Protein AF-0000000076750998 (afdb_homodimer)

Foldseek 3Di:
DAEEEALVLLCLVQPDPDHQPLSVVVCVVDDLVRYAYEPLSLVVLVVVLVPDPPPVVSVVSVVSSVVVCVSHVVRYDYQDDLLVVLLVVLQVVCVVVVRGDDSSLSSSQSSCVSVVHEYEDCPCVSSVSSVHHYDYSSPHDPPPVD/DAEEEALVLLCLVQPDPDHQPLSVVVVVVDDLVRYAYEPLSLVVLVVVLVPDPPPVVSVVSVVSSVVVCVSHVVRYDYQDDLLVVLLVVLQVVCVVVVRGDDSSLSSSQSSCVSVVHEYEDCPCVSSVSSVHHYDYSSPHDPVPVD

Secondary structure (DSSP, 8-state):
--EEEPHHHHHHHHT-SS--HHHHHHHHHS-GGGEEEEHHHHHHHHHHHHT---HHHHHHHHHHHHHHHHHTTT-EE-B-HHHHHHHHHHHHHHHHTT----HHHHHHHHHHHHHTPEEE-S-HHHHHTTT--EE-GGG---GGG-/--EEEPHHHHHHHHT-SS--HHHHHHHHHS-GGGEEEEHHHHHHHHHHHHT---HHHHHHHHHHHHHHHHHTTT-EE-B-HHHHHHHHHHHHHHHHTT----HHHHHHHHHHHHHTPEEE-S-HHHHHTTT--EE-GGG---GGG-

pLDDT: mean 94.89, std 7.64, range [39.47, 98.81]

Structure (mmCIF, N/CA/C/O backbone):
data_AF-0000000076750998-model_v1
#
loop_
_entity.id
_entity.type
_entity.pdbx_description
1 polymer 'Ribonuclease VapC'
#
loop_
_atom_site.group_PDB
_atom_site.id
_atom_site.type_symbol
_atom_site.label_atom_id
_atom_site.label_alt_id
_atom_site.label_comp_id
_atom_site.label_asym_id
_atom_site.label_entity_id
_atom_site.label_seq_id
_atom_site.pdbx_PDB_ins_code
_atom_site.Cartn_x
_atom_site.Cartn_y
_atom_site.Cartn_z
_atom_site.occupancy
_atom_site.B_iso_or_equiv
_atom_site.auth_seq_id
_atom_site.auth_comp_id
_atom_site.auth_asym_id
_atom_site.auth_atom_id
_atom_site.pdbx_PDB_model_num
ATOM 1 N N . MET A 1 1 ? -12.336 9.516 18.422 1 91.94 1 MET A N 1
ATOM 2 C CA . MET A 1 1 ? -12.148 9.672 16.984 1 91.94 1 MET A CA 1
ATOM 3 C C . MET A 1 1 ? -10.664 9.664 16.625 1 91.94 1 MET A C 1
ATOM 5 O O . MET A 1 1 ? -9.844 10.234 17.359 1 91.94 1 MET A O 1
ATOM 9 N N . ASN A 1 2 ? -10.242 8.844 15.641 1 98.19 2 ASN A N 1
ATOM 10 C CA . ASN A 1 2 ? -8.844 8.805 15.203 1 98.19 2 ASN A CA 1
ATOM 11 C C . ASN A 1 2 ? -8.656 9.562 13.891 1 98.19 2 ASN A C 1
ATOM 13 O O . ASN A 1 2 ? -9.586 9.68 13.094 1 98.19 2 ASN A O 1
ATOM 17 N N . TYR A 1 3 ? -7.426 10.125 13.766 1 98.69 3 TYR A N 1
ATOM 18 C CA . TYR A 1 3 ? -7.109 10.961 12.617 1 98.69 3 TYR A CA 1
ATOM 19 C C . TYR A 1 3 ? -5.859 10.453 11.898 1 98.69 3 TYR A C 1
ATOM 21 O O . TYR A 1 3 ? -4.875 10.086 12.547 1 98.69 3 TYR A O 1
ATOM 29 N N . LEU A 1 4 ? -5.965 10.383 10.609 1 98.81 4 LEU A N 1
ATOM 30 C CA . LEU A 1 4 ? -4.801 10.094 9.781 1 98.81 4 LEU A CA 1
ATOM 31 C C . LEU A 1 4 ? -4.273 11.367 9.125 1 98.81 4 LEU A C 1
ATOM 33 O O . LEU A 1 4 ? -4.984 12.016 8.352 1 98.81 4 LEU A O 1
ATOM 37 N N . LEU A 1 5 ? -3.041 11.695 9.477 1 98.38 5 LEU A N 1
ATOM 38 C CA . LEU A 1 5 ? -2.469 12.953 9.008 1 98.38 5 LEU A CA 1
ATOM 39 C C . LEU A 1 5 ? -1.868 12.789 7.617 1 98.38 5 LEU A C 1
ATOM 41 O O . LEU A 1 5 ? -1.025 11.914 7.398 1 98.38 5 LEU A O 1
ATOM 45 N N . ASP A 1 6 ? -2.273 13.609 6.715 1 97.31 6 ASP A N 1
ATOM 46 C CA . ASP A 1 6 ? -1.684 13.664 5.383 1 97.31 6 ASP A CA 1
ATOM 47 C C . ASP A 1 6 ? -0.311 14.328 5.414 1 97.31 6 ASP A C 1
ATOM 49 O O . ASP A 1 6 ? 0.078 14.914 6.43 1 97.31 6 ASP A O 1
ATOM 53 N N . THR A 1 7 ? 0.368 14.227 4.316 1 95.12 7 THR A N 1
ATOM 54 C CA . THR A 1 7 ? 1.744 14.703 4.238 1 95.12 7 THR A CA 1
ATOM 55 C C . THR A 1 7 ? 1.807 16.203 4.473 1 95.12 7 THR A C 1
ATOM 57 O O . THR A 1 7 ? 2.674 16.688 5.203 1 95.12 7 THR A O 1
ATOM 60 N N . ASN A 1 8 ? 0.883 16.922 3.912 1 94.38 8 ASN A N 1
ATOM 61 C CA . ASN A 1 8 ? 0.907 18.359 4.078 1 94.38 8 ASN A CA 1
ATOM 62 C C . ASN A 1 8 ? 0.687 18.766 5.535 1 94.38 8 ASN A C 1
ATOM 64 O O . ASN A 1 8 ? 1.268 19.75 6.012 1 94.38 8 ASN A O 1
ATOM 68 N N . VAL A 1 9 ? -0.079 18.031 6.246 1 97.12 9 VAL A N 1
ATOM 69 C CA . VAL A 1 9 ? -0.351 18.344 7.645 1 97.12 9 VAL A CA 1
ATOM 70 C C . VAL A 1 9 ? 0.877 18.031 8.492 1 97.12 9 VAL A C 1
ATOM 72 O O . VAL A 1 9 ? 1.274 18.828 9.344 1 97.12 9 VAL A O 1
ATOM 75 N N . ILE A 1 10 ? 1.466 16.891 8.258 1 95.62 10 ILE A N 1
ATOM 76 C CA . ILE A 1 10 ? 2.666 16.5 8.992 1 95.62 10 ILE A CA 1
ATOM 77 C C . ILE A 1 10 ? 3.768 17.531 8.758 1 95.62 10 ILE A C 1
ATOM 79 O O . ILE A 1 10 ? 4.449 17.953 9.695 1 95.62 10 ILE A O 1
ATOM 83 N N . ALA A 1 11 ? 3.928 17.938 7.539 1 92.5 11 ALA A N 1
ATOM 84 C CA . ALA A 1 11 ? 4.926 18.953 7.211 1 92.5 11 ALA A CA 1
ATOM 85 C C . ALA A 1 11 ? 4.637 20.25 7.938 1 92.5 11 ALA A C 1
ATOM 87 O O . ALA A 1 11 ? 5.551 20.891 8.461 1 92.5 11 ALA A O 1
ATOM 88 N N . GLU A 1 12 ? 3.402 20.594 7.949 1 94 12 GLU A N 1
ATOM 89 C CA . GLU A 1 12 ? 2.982 21.812 8.625 1 94 12 GLU A CA 1
ATOM 90 C C . GLU A 1 12 ? 3.346 21.781 10.102 1 94 12 GLU A C 1
ATOM 92 O O . GLU A 1 12 ? 3.803 22.797 10.656 1 94 12 GLU A O 1
ATOM 97 N N . LEU A 1 13 ? 3.242 20.641 10.719 1 93.44 13 LEU A N 1
ATOM 98 C CA . LEU A 1 13 ? 3.369 20.531 12.164 1 93.44 13 LEU A CA 1
ATOM 99 C C . LEU A 1 13 ? 4.82 20.297 12.562 1 93.44 13 LEU A C 1
ATOM 101 O O . LEU A 1 13 ? 5.184 20.469 13.727 1 93.44 13 LEU A O 1
ATOM 105 N N . THR A 1 14 ? 5.711 19.922 11.594 1 88.69 14 THR A N 1
ATOM 106 C CA . THR A 1 14 ? 7.023 19.438 12.023 1 88.69 14 THR A CA 1
ATOM 107 C C . THR A 1 14 ? 8.133 20.266 11.375 1 88.69 14 THR A C 1
ATOM 109 O O . THR A 1 14 ? 9.172 20.516 11.992 1 88.69 14 THR A O 1
ATOM 112 N N . THR A 1 15 ? 7.93 20.672 10.117 1 85.38 15 THR A N 1
ATOM 113 C CA . THR A 1 15 ? 9.086 21.219 9.406 1 85.38 15 THR A CA 1
ATOM 114 C C . THR A 1 15 ? 8.82 22.656 8.969 1 85.38 15 THR A C 1
ATOM 116 O O . THR A 1 15 ? 9.758 23.391 8.641 1 85.38 15 THR A O 1
ATOM 119 N N . ARG A 1 16 ? 7.668 22.984 9 1 88.75 16 ARG A N 1
ATOM 120 C CA . ARG A 1 16 ? 7.371 24.359 8.586 1 88.75 16 ARG A CA 1
ATOM 121 C C . ARG A 1 16 ? 7.832 25.359 9.648 1 88.75 16 ARG A C 1
ATOM 123 O O . ARG A 1 16 ? 7.434 25.266 10.812 1 88.75 16 ARG A O 1
ATOM 130 N N . PRO A 1 17 ? 8.656 26.312 9.172 1 88.56 17 PRO A N 1
ATOM 131 C CA . PRO A 1 17 ? 9.141 27.281 10.148 1 88.56 17 PRO A CA 1
ATOM 132 C C . PRO A 1 17 ? 8.016 28.125 10.75 1 88.56 17 PRO A C 1
ATOM 134 O O . PRO A 1 17 ? 8.055 28.453 11.938 1 88.56 17 PRO A O 1
ATOM 137 N N . ARG A 1 18 ? 7.098 28.562 9.984 1 94.69 18 ARG A N 1
ATOM 138 C CA . ARG A 1 18 ? 5.93 29.328 10.43 1 94.69 18 ARG A CA 1
ATOM 139 C C . ARG A 1 18 ? 4.637 28.594 10.094 1 94.69 18 ARG A C 1
ATOM 141 O O . ARG A 1 18 ? 3.98 28.906 9.102 1 94.69 18 ARG A O 1
ATOM 148 N N . PRO A 1 19 ? 4.277 27.688 10.961 1 95.88 19 PRO A N 1
ATOM 149 C CA . PRO A 1 19 ? 3.084 26.891 10.672 1 95.88 19 PRO A CA 1
ATOM 150 C C . PRO A 1 19 ? 1.794 27.688 10.781 1 95.88 19 PRO A C 1
ATOM 152 O O . PRO A 1 19 ? 1.761 28.719 11.461 1 95.88 19 PRO A O 1
ATOM 155 N N . SER A 1 20 ? 0.81 27.266 10.039 1 96.88 20 SER A N 1
ATOM 156 C CA . SER A 1 20 ? -0.515 27.859 10.148 1 96.88 20 SER A CA 1
ATOM 157 C C . SER A 1 20 ? -1.036 27.797 11.578 1 96.88 20 SER A C 1
ATOM 159 O O . SER A 1 20 ? -1.109 26.719 12.164 1 96.88 20 SER A O 1
ATOM 161 N N . PRO A 1 21 ? -1.434 28.922 12.078 1 96.81 21 PRO A N 1
ATOM 162 C CA . PRO A 1 21 ? -1.979 28.906 13.438 1 96.81 21 PRO A CA 1
ATOM 163 C C . PRO A 1 21 ? -3.207 28.016 13.578 1 96.81 21 PRO A C 1
ATOM 165 O O . PRO A 1 21 ? -3.391 27.359 14.609 1 96.81 21 PRO A O 1
ATOM 168 N N . ALA A 1 22 ? -3.98 27.969 12.539 1 97.62 22 ALA A N 1
ATOM 169 C CA . ALA A 1 22 ? -5.176 27.141 12.555 1 97.62 22 ALA A CA 1
ATOM 170 C C . ALA A 1 22 ? -4.805 25.656 12.672 1 97.62 22 ALA A C 1
ATOM 172 O O . ALA A 1 22 ? -5.41 24.922 13.453 1 97.62 22 ALA A O 1
ATOM 173 N N . VAL A 1 23 ? -3.84 25.266 11.906 1 98 23 VAL A N 1
ATOM 174 C CA . VAL A 1 23 ? -3.416 23.859 11.93 1 98 23 VAL A CA 1
ATOM 175 C C . VAL A 1 23 ? -2.846 23.516 13.297 1 98 23 VAL A C 1
ATOM 177 O O . VAL A 1 23 ? -3.152 22.453 13.859 1 98 23 VAL A O 1
ATOM 180 N N . VAL A 1 24 ? -2.041 24.406 13.844 1 96.88 24 VAL A N 1
ATOM 181 C CA . VAL A 1 24 ? -1.438 24.188 15.156 1 96.88 24 VAL A CA 1
ATOM 182 C C . VAL A 1 24 ? -2.531 24.125 16.219 1 96.88 24 VAL A C 1
ATOM 184 O O . VAL A 1 24 ? -2.514 23.234 17.078 1 96.88 24 VAL A O 1
ATOM 187 N N . ALA A 1 25 ? -3.453 25.031 16.156 1 97.19 25 ALA A N 1
ATOM 188 C CA . ALA A 1 25 ? -4.551 25.047 17.125 1 97.19 25 ALA A CA 1
ATOM 189 C C . ALA A 1 25 ? -5.383 23.781 17.047 1 97.19 25 ALA A C 1
ATOM 191 O O . ALA A 1 25 ? -5.762 23.219 18.078 1 97.19 25 ALA A O 1
ATOM 192 N N . TRP A 1 26 ? -5.668 23.328 15.859 1 97.56 26 TRP A N 1
ATOM 193 C CA . TRP A 1 26 ? -6.41 22.078 15.68 1 97.56 26 TRP A CA 1
ATOM 194 C C . TRP A 1 26 ? -5.664 20.906 16.312 1 97.56 26 TRP A C 1
ATOM 196 O O . TRP A 1 26 ? -6.242 20.141 17.078 1 97.56 26 TRP A O 1
ATOM 206 N N . ALA A 1 27 ? -4.402 20.812 15.992 1 96.88 27 ALA A N 1
ATOM 207 C CA . ALA A 1 27 ? -3.602 19.703 16.484 1 96.88 27 ALA A CA 1
ATOM 208 C C . ALA A 1 27 ? -3.578 19.688 18.016 1 96.88 27 ALA A C 1
ATOM 210 O O . ALA A 1 27 ? -3.58 18.609 18.641 1 96.88 27 ALA A O 1
ATOM 211 N N . ARG A 1 28 ? -3.559 20.828 18.594 1 95.19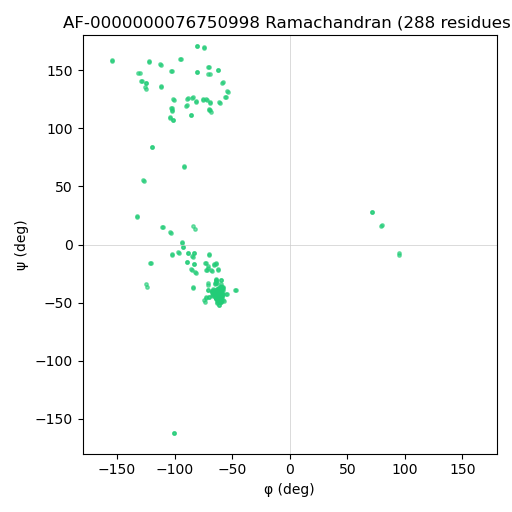 28 ARG A N 1
ATOM 212 C CA . ARG A 1 28 ? -3.533 20.938 20.047 1 95.19 28 ARG A CA 1
ATOM 213 C C . ARG A 1 28 ? -4.883 20.562 20.656 1 95.19 28 ARG A C 1
ATOM 215 O O . ARG A 1 28 ? -4.969 20.234 21.844 1 95.19 28 ARG A O 1
ATOM 222 N N . SER A 1 29 ? -5.902 20.641 19.859 1 95.75 29 SER A N 1
ATOM 223 C CA . SER A 1 29 ? -7.25 20.375 20.344 1 95.75 29 SER A CA 1
ATOM 224 C C . SER A 1 29 ? -7.566 18.875 20.328 1 95.75 29 SER A C 1
ATOM 226 O O . SER A 1 29 ? -8.586 18.453 20.875 1 95.75 29 SER A O 1
ATOM 228 N N . VAL A 1 30 ? -6.73 18.078 19.703 1 96.31 30 VAL A N 1
ATOM 229 C CA . VAL A 1 30 ? -6.934 16.641 19.578 1 96.31 30 VAL A CA 1
ATOM 230 C C . VAL A 1 30 ? -5.887 15.891 20.406 1 96.31 30 VAL A C 1
ATOM 232 O O . VAL A 1 30 ? -4.719 16.281 20.453 1 96.31 30 VAL A O 1
ATOM 235 N N . PRO A 1 31 ? -6.301 14.859 21.172 1 96.81 31 PRO A N 1
ATOM 236 C CA . PRO A 1 31 ? -5.301 14.086 21.906 1 96.81 31 PRO A CA 1
ATOM 237 C C . PRO A 1 31 ? -4.234 13.477 20.984 1 96.81 31 PRO A C 1
ATOM 239 O O . PRO A 1 31 ? -4.562 12.922 19.938 1 96.81 31 PRO A O 1
ATOM 242 N N . ALA A 1 32 ? -3.014 13.5 21.406 1 94.81 32 ALA A N 1
ATOM 243 C CA . ALA A 1 32 ? -1.88 13.023 20.625 1 94.81 32 ALA A CA 1
ATOM 244 C C . ALA A 1 32 ? -2.055 11.555 20.234 1 94.81 32 ALA A C 1
ATOM 246 O O . ALA A 1 32 ? -1.764 11.164 19.109 1 94.81 32 ALA A O 1
ATOM 247 N N . PRO A 1 33 ? -2.605 10.719 21.094 1 96.81 33 PRO A N 1
ATOM 248 C CA . PRO A 1 33 ? -2.742 9.305 20.75 1 96.81 33 PRO A CA 1
ATOM 249 C C . PRO A 1 33 ? -3.777 9.047 19.656 1 96.81 33 PRO A C 1
ATOM 251 O O . PRO A 1 33 ? -3.865 7.938 19.125 1 96.81 33 PRO A O 1
ATOM 254 N N . SER A 1 34 ? -4.504 10.094 19.312 1 98.06 34 SER A N 1
ATOM 255 C CA . SER A 1 34 ? -5.523 9.953 18.281 1 98.06 34 SER A CA 1
ATOM 256 C C . SER A 1 34 ? -4.969 10.312 16.906 1 98.06 34 SER A C 1
ATOM 258 O O . SER A 1 34 ? -5.672 10.195 15.898 1 98.06 34 SER A O 1
ATOM 260 N N . LEU A 1 35 ? -3.754 10.703 16.859 1 98.19 35 LEU A N 1
ATOM 261 C CA . LEU A 1 35 ? -3.127 11.125 15.617 1 98.19 35 LEU A CA 1
ATOM 262 C C . LEU A 1 35 ? -2.252 10.016 15.039 1 98.19 35 LEU A C 1
ATOM 264 O O . LEU A 1 35 ? -1.334 9.531 15.711 1 98.19 35 LEU A O 1
ATOM 268 N N . TYR A 1 36 ? -2.516 9.648 13.82 1 98.62 36 TYR A N 1
ATOM 269 C CA . TYR A 1 36 ? -1.793 8.57 13.148 1 98.62 36 TYR A CA 1
ATOM 270 C C . TYR A 1 36 ? -1.145 9.07 11.859 1 98.62 36 TYR A C 1
ATOM 272 O O . TYR A 1 36 ? -1.554 10.102 11.312 1 98.62 36 TYR A O 1
ATOM 280 N N . VAL A 1 37 ? -0.145 8.359 11.461 1 98.38 37 VAL A N 1
ATOM 281 C CA . VAL A 1 37 ? 0.534 8.617 10.203 1 98.38 37 VAL A CA 1
ATOM 282 C C . VAL A 1 37 ? 0.618 7.324 9.383 1 98.38 37 VAL A C 1
ATOM 284 O O . VAL A 1 37 ? 0.833 6.246 9.938 1 98.38 37 VAL A O 1
ATOM 287 N N . SER A 1 38 ? 0.421 7.477 8.102 1 98.69 38 SER A N 1
ATOM 288 C CA . SER A 1 38 ? 0.524 6.316 7.219 1 98.69 38 SER A CA 1
ATOM 289 C C . SER A 1 38 ? 1.979 5.996 6.895 1 98.69 38 SER A C 1
ATOM 291 O O . SER A 1 38 ? 2.803 6.902 6.742 1 98.69 38 SER A O 1
ATOM 293 N N . VAL A 1 39 ? 2.303 4.734 6.691 1 98.38 39 VAL A N 1
ATOM 294 C CA . VAL A 1 39 ? 3.623 4.352 6.203 1 98.38 39 VAL A CA 1
ATOM 295 C C . VAL A 1 39 ? 3.883 5 4.848 1 98.38 39 VAL A C 1
ATOM 297 O O . VAL A 1 39 ? 5.031 5.297 4.504 1 98.38 39 VAL A O 1
ATOM 300 N N . VAL A 1 40 ? 2.865 5.223 4.086 1 98.44 40 VAL A N 1
ATOM 301 C CA . VAL A 1 40 ? 2.988 5.867 2.783 1 98.44 40 VAL A CA 1
ATOM 302 C C . VAL A 1 40 ? 3.426 7.316 2.963 1 98.44 40 VAL A C 1
ATOM 304 O O . VAL A 1 40 ? 4.301 7.805 2.24 1 98.44 40 VAL A O 1
ATOM 307 N N . THR A 1 41 ? 2.82 7.992 3.955 1 97.62 41 THR A N 1
ATOM 308 C CA . THR A 1 41 ? 3.195 9.367 4.277 1 97.62 41 THR A CA 1
ATOM 309 C C . THR A 1 41 ? 4.668 9.445 4.668 1 97.62 41 THR A C 1
ATOM 311 O O . THR A 1 41 ? 5.398 10.305 4.176 1 97.62 41 THR A O 1
ATOM 314 N N . LEU A 1 42 ? 5.098 8.523 5.473 1 97.25 42 LEU A N 1
ATOM 315 C CA . LEU A 1 42 ? 6.496 8.516 5.898 1 97.25 42 LEU A CA 1
ATOM 316 C C . LEU A 1 42 ? 7.422 8.297 4.707 1 97.25 42 LEU A C 1
ATOM 318 O O . LEU A 1 42 ? 8.461 8.953 4.594 1 97.25 42 LEU A O 1
ATOM 322 N N . ALA A 1 43 ? 7.043 7.406 3.848 1 97.5 43 ALA A N 1
ATOM 323 C CA . ALA A 1 43 ? 7.848 7.117 2.664 1 97.5 43 ALA A CA 1
ATOM 324 C C . ALA A 1 43 ? 7.938 8.336 1.751 1 97.5 43 ALA A C 1
ATOM 326 O O . ALA A 1 43 ? 8.984 8.602 1.163 1 97.5 43 ALA A O 1
ATOM 327 N N . GLU A 1 44 ? 6.844 9.031 1.622 1 96.5 44 GLU A N 1
ATOM 328 C CA . GLU A 1 44 ? 6.836 10.25 0.82 1 96.5 44 GLU A CA 1
ATOM 329 C C . GLU A 1 44 ? 7.805 11.289 1.384 1 96.5 44 GLU A C 1
ATOM 331 O O . GLU A 1 44 ? 8.555 11.922 0.635 1 96.5 44 GLU A O 1
ATOM 336 N N . ILE A 1 45 ? 7.75 11.461 2.648 1 95.81 45 ILE A N 1
ATOM 337 C CA . ILE A 1 45 ? 8.633 12.414 3.314 1 95.81 45 ILE A CA 1
ATOM 338 C C . ILE A 1 45 ? 10.086 11.992 3.115 1 95.81 45 ILE A C 1
ATOM 340 O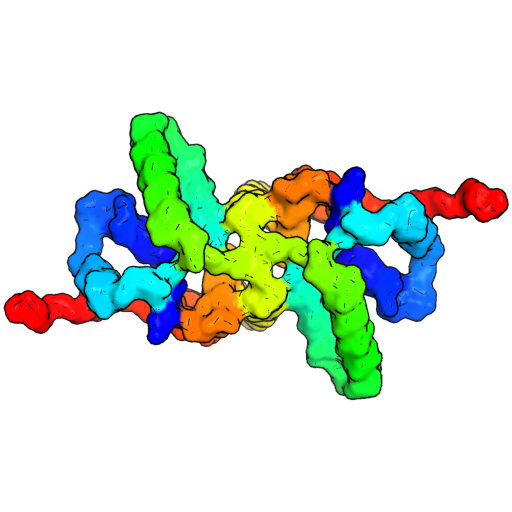 O . ILE A 1 45 ? 10.938 12.82 2.768 1 95.81 45 ILE A O 1
ATOM 344 N N . GLU A 1 46 ? 10.336 10.742 3.283 1 96.62 46 GLU A N 1
ATOM 345 C CA . GLU A 1 46 ? 11.695 10.234 3.137 1 96.62 46 GLU A CA 1
ATOM 346 C C . GLU A 1 46 ? 12.219 10.461 1.723 1 96.62 46 GLU A C 1
ATOM 348 O O . GLU A 1 46 ? 13.352 10.914 1.543 1 96.62 46 GLU A O 1
ATOM 353 N N . LEU A 1 47 ? 11.461 10.234 0.773 1 95.31 47 LEU A N 1
ATOM 354 C CA . LEU A 1 47 ? 11.867 10.445 -0.613 1 95.31 47 LEU A CA 1
ATOM 355 C C . LEU A 1 47 ? 12.07 11.93 -0.9 1 95.31 47 LEU A C 1
ATOM 357 O O . LEU A 1 47 ? 12.969 12.297 -1.66 1 95.31 47 LEU A O 1
ATOM 361 N N . GLY A 1 48 ? 11.188 12.734 -0.357 1 94.38 48 GLY A N 1
ATOM 362 C CA . GLY A 1 48 ? 11.359 14.172 -0.5 1 94.38 48 GLY A CA 1
ATOM 363 C C . GLY A 1 48 ? 12.664 14.68 0.085 1 94.38 48 GLY A C 1
ATOM 364 O O . GLY A 1 48 ? 13.312 15.547 -0.499 1 94.38 48 GLY A O 1
ATOM 365 N N . ILE A 1 49 ? 13.008 14.117 1.202 1 94.94 49 ILE A N 1
ATOM 366 C CA . ILE A 1 49 ? 14.242 14.5 1.877 1 94.94 49 ILE A CA 1
ATOM 367 C C . ILE A 1 49 ? 15.445 14.078 1.036 1 94.94 49 ILE A C 1
ATOM 369 O O . ILE A 1 49 ? 16.406 14.844 0.881 1 94.94 49 ILE A O 1
ATOM 373 N N . ALA A 1 50 ? 15.359 12.883 0.462 1 94.19 50 ALA A N 1
ATOM 374 C CA . ALA A 1 50 ? 16.453 12.352 -0.352 1 94.19 50 ALA A CA 1
ATOM 375 C C . ALA A 1 50 ? 16.703 13.227 -1.576 1 94.19 50 ALA A C 1
ATOM 377 O O . ALA A 1 50 ? 17.812 13.258 -2.113 1 94.19 50 ALA A O 1
ATOM 378 N N . ALA A 1 51 ? 15.742 13.984 -1.961 1 94.06 51 ALA A N 1
ATOM 379 C CA . ALA A 1 51 ? 15.828 14.797 -3.172 1 94.06 51 ALA A CA 1
ATOM 380 C C . ALA A 1 51 ? 16.438 16.156 -2.871 1 94.06 51 ALA A C 1
ATOM 382 O O . ALA A 1 51 ? 16.734 16.922 -3.789 1 94.06 51 ALA A O 1
ATOM 383 N N . VAL A 1 52 ? 16.656 16.469 -1.576 1 94.19 52 VAL A N 1
ATOM 384 C CA . VAL A 1 52 ? 17.219 17.75 -1.177 1 94.19 52 VAL A CA 1
ATOM 385 C C . VAL A 1 52 ? 18.719 17.781 -1.459 1 94.19 52 VAL A C 1
ATOM 387 O O . VAL A 1 52 ? 19.469 16.922 -0.963 1 94.19 52 VAL A O 1
ATOM 390 N N . LEU A 1 53 ? 19.172 18.734 -2.197 1 94.94 53 LEU A N 1
ATOM 391 C CA . LEU A 1 53 ? 20.562 18.797 -2.66 1 94.94 53 LEU A CA 1
ATOM 392 C C . LEU A 1 53 ? 21.453 19.422 -1.593 1 94.94 53 LEU A C 1
ATOM 394 O O . LEU A 1 53 ? 22.609 18.984 -1.425 1 94.94 53 LEU A O 1
ATOM 398 N N . ASP A 1 54 ? 20.875 20.422 -0.898 1 96.25 54 ASP A N 1
ATOM 399 C CA . ASP A 1 54 ? 21.625 21.031 0.185 1 96.25 54 ASP A CA 1
ATOM 400 C C . ASP A 1 54 ? 21.812 20.078 1.354 1 96.25 54 ASP A C 1
ATOM 402 O O . ASP A 1 54 ? 20.844 19.75 2.053 1 96.25 54 ASP A O 1
ATOM 406 N N . LEU A 1 55 ? 23.031 19.734 1.561 1 94.94 55 LEU A N 1
ATOM 407 C CA . LEU A 1 55 ? 23.328 18.672 2.518 1 94.94 55 LEU A CA 1
ATOM 408 C C . LEU A 1 55 ? 22.969 19.109 3.936 1 94.94 55 LEU A C 1
ATOM 410 O O . LEU A 1 55 ? 22.547 18.281 4.75 1 94.94 55 LEU A O 1
ATOM 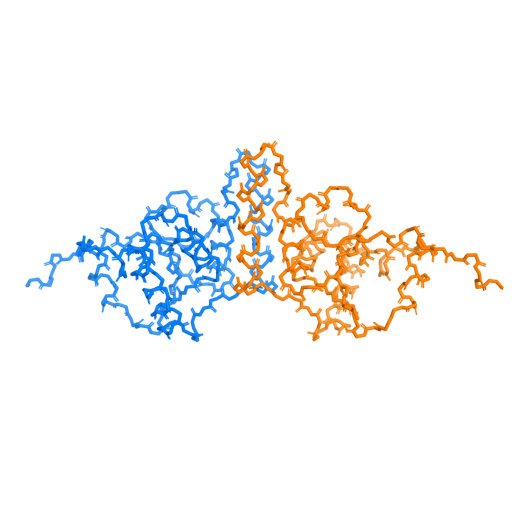414 N N . ASP A 1 56 ? 23.219 20.359 4.246 1 94.81 56 ASP A N 1
ATOM 415 C CA . ASP A 1 56 ? 22.875 20.859 5.57 1 94.81 56 ASP A CA 1
ATOM 416 C C . ASP A 1 56 ? 21.359 20.828 5.789 1 94.81 56 ASP A C 1
ATOM 418 O O . ASP A 1 56 ? 20.891 20.406 6.84 1 94.81 56 ASP A O 1
ATOM 422 N N . ARG A 1 57 ? 20.688 21.281 4.836 1 93.94 57 ARG A N 1
ATOM 423 C CA . ARG A 1 57 ? 19.234 21.266 4.906 1 93.94 57 ARG A CA 1
ATOM 424 C C . ARG A 1 57 ? 18.703 19.828 4.957 1 93.94 57 ARG A C 1
ATOM 426 O O . ARG A 1 57 ? 17.781 19.531 5.719 1 93.94 57 ARG A O 1
ATOM 433 N N . ARG A 1 58 ? 19.25 18.953 4.199 1 95.62 58 ARG A N 1
A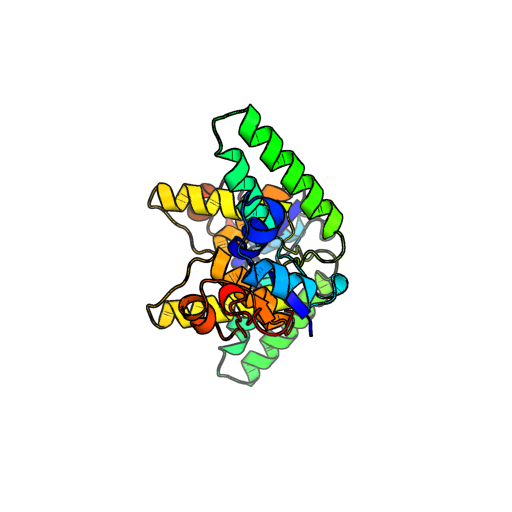TOM 434 C CA . ARG A 1 58 ? 18.844 17.562 4.18 1 95.62 58 ARG A CA 1
ATOM 435 C C . ARG A 1 58 ? 19 16.922 5.555 1 95.62 58 ARG A C 1
ATOM 437 O O . ARG A 1 58 ? 18.141 16.172 6.008 1 95.62 58 ARG A O 1
ATOM 444 N N . ALA A 1 59 ? 20.078 17.25 6.148 1 95.5 59 ALA A N 1
ATOM 445 C CA . ALA A 1 59 ? 20.344 16.688 7.469 1 95.5 59 ALA A CA 1
ATOM 446 C C . ALA A 1 59 ? 19.281 17.125 8.477 1 95.5 59 ALA A C 1
ATOM 448 O O . ALA A 1 59 ? 18.891 16.344 9.344 1 95.5 59 ALA A O 1
ATOM 449 N N . ILE A 1 60 ? 18.906 18.312 8.352 1 92.75 60 ILE A N 1
ATOM 450 C CA . ILE A 1 60 ? 17.875 18.828 9.242 1 92.75 60 ILE A CA 1
ATOM 451 C C . ILE A 1 60 ? 16.562 18.062 9.031 1 92.75 60 ILE A C 1
ATOM 453 O O . ILE A 1 60 ? 15.922 17.656 10 1 92.75 60 ILE A O 1
ATOM 457 N N . PHE A 1 61 ? 16.25 17.828 7.812 1 94.25 61 PHE A N 1
ATOM 458 C CA . PHE A 1 61 ? 15 17.125 7.492 1 94.25 61 PHE A CA 1
ATOM 459 C C . PHE A 1 61 ? 15.094 15.664 7.895 1 94.25 61 PHE A C 1
ATOM 461 O O . PHE A 1 61 ? 14.102 15.07 8.32 1 94.25 61 PHE A O 1
ATOM 468 N N . GLU A 1 62 ? 16.234 15.086 7.777 1 96 62 GLU A N 1
ATOM 469 C CA . GLU A 1 62 ? 16.453 13.711 8.203 1 96 62 GLU A CA 1
ATOM 470 C C . GLU A 1 62 ? 16.234 13.555 9.703 1 96 62 GLU A C 1
ATOM 472 O O . GLU A 1 62 ? 15.641 12.578 10.156 1 96 62 GLU A O 1
ATOM 477 N N . ARG A 1 63 ? 16.688 14.523 10.406 1 95.12 63 ARG A N 1
ATOM 478 C CA . ARG A 1 63 ? 16.484 14.508 11.852 1 95.12 63 ARG A CA 1
ATOM 479 C C . ARG A 1 63 ? 15.016 14.672 12.195 1 95.12 63 ARG A C 1
ATOM 481 O O . ARG A 1 63 ? 14.508 14.023 13.117 1 95.12 63 ARG A O 1
ATOM 488 N N . ALA A 1 64 ? 14.391 15.531 11.469 1 93.62 64 ALA A N 1
ATOM 489 C CA . ALA A 1 64 ? 12.953 15.727 11.68 1 93.62 64 ALA A CA 1
ATOM 490 C C . ALA A 1 64 ? 12.188 14.43 11.422 1 93.62 64 ALA A C 1
ATOM 492 O O . ALA A 1 64 ? 11.266 14.094 12.164 1 93.62 64 ALA A O 1
ATOM 493 N N . LEU A 1 65 ? 12.578 13.711 10.422 1 96.31 65 LEU A N 1
ATOM 494 C CA . LEU A 1 65 ? 11.922 12.453 10.094 1 96.31 65 LEU A CA 1
ATOM 495 C C . LEU A 1 65 ? 12.133 11.414 11.195 1 96.31 65 LEU A C 1
ATOM 497 O O . LEU A 1 65 ? 11.219 10.664 11.531 1 96.31 65 LEU A O 1
ATOM 501 N N . VAL A 1 66 ? 13.328 11.391 11.719 1 96.44 66 VAL A N 1
ATOM 502 C CA . VAL A 1 66 ? 13.609 10.508 12.852 1 96.44 66 VAL A CA 1
ATOM 503 C C . VAL A 1 66 ? 12.688 10.852 14.016 1 96.44 66 VAL A C 1
ATOM 505 O O . VAL A 1 66 ? 12.156 9.953 14.672 1 96.44 66 VAL A O 1
ATOM 508 N N . GLY A 1 67 ? 12.547 12.102 14.25 1 95.56 67 GLY A N 1
ATOM 509 C CA . GLY A 1 67 ? 11.641 12.555 15.297 1 95.56 67 GLY A CA 1
ATOM 510 C C . GLY A 1 67 ? 10.203 12.133 15.07 1 95.56 67 GLY A C 1
ATOM 511 O O . GLY A 1 67 ? 9.516 11.703 16 1 95.56 67 GLY A O 1
ATOM 512 N N . ILE A 1 68 ? 9.766 12.234 13.852 1 95.75 68 ILE A N 1
ATOM 513 C CA . ILE A 1 68 ? 8.406 11.828 13.492 1 95.75 68 ILE A CA 1
ATOM 514 C C . ILE A 1 68 ? 8.234 10.336 13.734 1 95.75 68 ILE A C 1
ATOM 516 O O . ILE A 1 68 ? 7.25 9.906 14.344 1 95.75 68 ILE A O 1
ATOM 520 N N . ARG A 1 69 ? 9.18 9.531 13.312 1 96.94 69 ARG A N 1
ATOM 521 C CA . ARG A 1 69 ? 9.125 8.086 13.508 1 96.94 69 ARG A CA 1
ATOM 522 C C . ARG A 1 69 ? 9.055 7.73 14.992 1 96.94 69 ARG A C 1
ATOM 524 O O . ARG A 1 69 ? 8.352 6.797 15.383 1 96.94 69 ARG A O 1
ATOM 531 N N . HIS A 1 70 ? 9.789 8.484 15.711 1 96.62 70 HIS A N 1
ATOM 532 C CA . HIS A 1 70 ? 9.805 8.242 17.141 1 96.62 70 HIS A CA 1
ATOM 533 C C . HIS A 1 70 ? 8.477 8.641 17.781 1 96.62 70 HIS A C 1
ATOM 535 O O . HIS A 1 70 ? 7.91 7.875 18.562 1 96.62 70 HIS A O 1
ATOM 541 N N . GLU A 1 71 ? 8 9.758 17.422 1 94.94 71 GLU A N 1
ATOM 542 C CA . GLU A 1 71 ? 6.77 10.289 18 1 94.94 71 GLU A CA 1
ATOM 543 C C . GLU A 1 71 ? 5.574 9.406 17.672 1 94.94 71 GLU A C 1
ATOM 545 O O . GLU A 1 71 ? 4.684 9.211 18.5 1 94.94 71 GLU A O 1
ATOM 550 N N . TYR A 1 72 ? 5.598 8.797 16.5 1 97 72 TYR A N 1
ATOM 551 C CA . TYR A 1 72 ? 4.434 8.055 16.031 1 97 72 TYR A CA 1
ATOM 552 C C . TYR A 1 72 ? 4.707 6.559 16.016 1 97 72 TYR A C 1
ATOM 554 O O . TYR A 1 72 ? 3.986 5.793 15.375 1 97 72 TYR A O 1
ATOM 562 N N . LYS A 1 73 ? 5.672 6.07 16.609 1 96 73 LYS A N 1
ATOM 563 C CA . LYS A 1 73 ? 6.195 4.711 16.547 1 96 73 LYS A CA 1
ATOM 564 C C . LYS A 1 73 ? 5.074 3.682 16.672 1 96 73 LYS A C 1
ATOM 566 O O . LYS A 1 73 ? 5.055 2.684 15.945 1 96 73 LYS A O 1
ATOM 571 N N . ASP A 1 74 ? 4.074 3.861 17.5 1 96.94 74 ASP A N 1
ATOM 572 C CA . ASP A 1 74 ? 2.996 2.898 17.688 1 96.94 74 ASP A CA 1
ATOM 573 C C . ASP A 1 74 ? 1.724 3.348 16.984 1 96.94 74 ASP A C 1
ATOM 575 O O . ASP A 1 74 ? 0.652 2.775 17.188 1 96.94 74 ASP A O 1
ATOM 579 N N . ARG A 1 75 ? 1.859 4.383 16.156 1 98.25 75 ARG A N 1
ATOM 580 C CA . ARG A 1 75 ? 0.704 4.977 15.484 1 98.25 75 ARG A CA 1
ATOM 581 C C . ARG A 1 75 ? 0.976 5.184 14 1 98.25 75 ARG A C 1
ATOM 583 O O . ARG A 1 75 ? 0.413 6.09 13.383 1 98.25 75 ARG A O 1
ATOM 590 N N . ILE A 1 76 ? 1.908 4.375 13.516 1 98.38 76 ILE A N 1
ATOM 591 C CA . ILE A 1 76 ? 2.127 4.305 12.078 1 98.38 76 ILE A CA 1
ATOM 592 C C . ILE A 1 76 ? 1.23 3.225 11.477 1 98.38 76 ILE A C 1
ATOM 594 O O . ILE A 1 76 ? 1.322 2.051 11.844 1 98.38 76 ILE A O 1
ATOM 598 N N . ALA A 1 77 ? 0.393 3.633 10.602 1 98.5 77 ALA A N 1
ATOM 599 C CA . ALA A 1 77 ? -0.544 2.705 9.977 1 98.5 77 ALA A CA 1
ATOM 600 C C . ALA A 1 77 ? 0.089 2.016 8.766 1 98.5 77 ALA A C 1
ATOM 602 O O . ALA A 1 77 ? 0.375 2.66 7.758 1 98.5 77 ALA A O 1
ATOM 603 N N . GLU A 1 78 ? 0.296 0.725 8.961 1 98.5 78 GLU A N 1
ATOM 604 C CA . GLU A 1 78 ? 0.723 -0.094 7.832 1 98.5 78 GLU A CA 1
ATOM 605 C C . GLU A 1 78 ? -0.462 -0.479 6.949 1 98.5 78 GLU A C 1
ATOM 607 O O . GLU A 1 78 ? -1.612 -0.186 7.285 1 98.5 78 GLU A O 1
ATOM 612 N N . ILE A 1 79 ? -0.132 -1.053 5.816 1 98.69 79 ILE A N 1
ATOM 613 C CA . ILE A 1 79 ? -1.188 -1.484 4.906 1 98.69 79 ILE A CA 1
ATOM 614 C C . ILE A 1 79 ? -1.395 -2.992 5.035 1 98.69 79 ILE A C 1
ATOM 616 O O . ILE A 1 79 ? -0.541 -3.779 4.621 1 98.69 79 ILE A O 1
ATOM 620 N N . GLY A 1 80 ? -2.449 -3.334 5.617 1 98.06 80 GLY A N 1
ATOM 621 C CA . GLY A 1 80 ? -2.873 -4.719 5.719 1 98.06 80 GLY A CA 1
ATOM 622 C C . GLY A 1 80 ? -3.947 -5.09 4.711 1 98.06 80 GLY A C 1
ATOM 623 O O . GLY A 1 80 ? -4.102 -4.422 3.688 1 98.06 80 GLY A O 1
ATOM 624 N N . GLU A 1 81 ? -4.594 -6.156 4.98 1 97.19 81 GLU A N 1
ATOM 625 C CA . GLU A 1 81 ? -5.559 -6.68 4.02 1 97.19 81 GLU A CA 1
ATOM 626 C C . GLU A 1 81 ? -6.734 -5.723 3.836 1 97.19 81 GLU A C 1
ATOM 628 O O . GLU A 1 81 ? -7.16 -5.465 2.709 1 97.19 81 GLU A O 1
ATOM 633 N N . ALA A 1 82 ? -7.223 -5.199 4.988 1 97.81 82 ALA A N 1
ATOM 634 C CA . ALA A 1 82 ? -8.367 -4.301 4.914 1 97.81 82 ALA A CA 1
ATOM 635 C C . ALA A 1 82 ? -8.031 -3.039 4.125 1 97.81 82 ALA A C 1
ATOM 637 O O . ALA A 1 82 ? -8.828 -2.57 3.314 1 97.81 82 ALA A O 1
ATOM 638 N N . GLU A 1 83 ? -6.891 -2.488 4.398 1 98.62 83 GLU A N 1
ATOM 639 C CA . GLU A 1 83 ? -6.453 -1.291 3.686 1 98.62 83 GLU A CA 1
ATOM 640 C C . GLU A 1 83 ? -6.234 -1.581 2.203 1 98.62 83 GLU A C 1
ATOM 642 O O . GLU A 1 83 ? -6.586 -0.767 1.348 1 98.62 83 GLU A O 1
ATOM 647 N N . ALA A 1 84 ? -5.633 -2.729 1.91 1 98.62 84 ALA A N 1
ATOM 648 C CA . ALA A 1 84 ? -5.391 -3.111 0.521 1 98.62 84 ALA A CA 1
ATOM 649 C C . ALA A 1 84 ? -6.707 -3.27 -0.238 1 98.62 84 ALA A C 1
ATOM 651 O O . ALA A 1 84 ? -6.82 -2.846 -1.391 1 98.62 84 ALA A O 1
ATOM 652 N N . LEU A 1 85 ? -7.633 -3.859 0.402 1 98.19 85 LEU A N 1
ATOM 653 C CA . LEU A 1 85 ? -8.938 -4.039 -0.225 1 98.19 85 LEU A CA 1
ATOM 654 C C . LEU A 1 85 ? -9.602 -2.693 -0.49 1 98.19 85 LEU A C 1
ATOM 656 O O . LEU A 1 85 ? -10.141 -2.465 -1.575 1 98.19 85 LEU A O 1
ATOM 660 N N . ALA A 1 86 ? -9.57 -1.844 0.49 1 98.5 86 ALA A N 1
ATOM 661 C CA . ALA A 1 86 ? -10.125 -0.503 0.311 1 98.5 86 ALA A CA 1
ATOM 662 C C . ALA A 1 86 ? -9.43 0.224 -0.84 1 98.5 86 ALA A C 1
ATOM 664 O O . ALA A 1 86 ? -10.094 0.867 -1.66 1 98.5 86 ALA A O 1
ATOM 665 N N . TYR A 1 87 ? -8.18 0.087 -0.885 1 98.75 87 TYR A N 1
ATOM 666 C CA . TYR A 1 87 ? -7.418 0.744 -1.94 1 98.75 87 TYR A CA 1
ATOM 667 C C . TYR A 1 87 ? -7.848 0.245 -3.314 1 98.75 87 TYR A C 1
ATOM 669 O O . TYR A 1 87 ? -8.125 1.043 -4.215 1 98.75 87 TYR A O 1
ATOM 677 N N . LEU A 1 88 ? -7.859 -1.005 -3.484 1 98.12 88 LEU A N 1
ATOM 678 C CA . LEU A 1 88 ? -8.18 -1.564 -4.793 1 98.12 88 LEU A CA 1
ATOM 679 C C . LEU A 1 88 ? -9.594 -1.182 -5.219 1 98.12 88 LEU A C 1
ATOM 681 O O . LEU A 1 88 ? -9.852 -0.951 -6.402 1 98.12 88 LEU A O 1
ATOM 685 N N . THR A 1 89 ? -10.469 -1.151 -4.266 1 97.75 89 THR A N 1
ATOM 686 C CA . THR A 1 89 ? -11.836 -0.725 -4.547 1 97.75 89 THR A CA 1
ATOM 687 C C . THR A 1 89 ? -11.859 0.72 -5.035 1 97.75 89 THR A C 1
ATOM 689 O O . THR A 1 89 ? -12.477 1.023 -6.055 1 97.75 89 THR A O 1
ATOM 692 N N . ILE A 1 90 ? -11.188 1.572 -4.336 1 97.81 90 ILE A N 1
ATOM 693 C CA . ILE A 1 90 ? -11.094 2.979 -4.711 1 97.81 90 ILE A CA 1
ATOM 694 C C . ILE A 1 90 ? -10.453 3.104 -6.094 1 97.81 90 ILE A C 1
ATOM 696 O O . ILE A 1 90 ? -10.969 3.803 -6.965 1 97.81 90 ILE A O 1
ATOM 700 N N . HIS A 1 91 ? -9.344 2.42 -6.27 1 96.81 91 HIS A N 1
ATOM 701 C CA . HIS A 1 91 ? -8.555 2.475 -7.496 1 96.81 91 HIS A CA 1
ATOM 702 C C . HIS A 1 91 ? -9.391 2.059 -8.703 1 96.81 91 HIS A C 1
ATOM 704 O O . HIS A 1 91 ? -9.438 2.773 -9.711 1 96.81 91 HIS A O 1
ATOM 710 N N . LYS A 1 92 ? -10.078 0.996 -8.586 1 95.5 92 LYS A N 1
ATOM 711 C CA . LYS A 1 92 ? -10.891 0.484 -9.688 1 95.5 92 LYS A CA 1
ATOM 712 C C . LYS A 1 92 ? -12.055 1.421 -9.992 1 95.5 92 LYS A C 1
ATOM 714 O O . LYS A 1 92 ? -12.328 1.717 -11.156 1 95.5 92 LYS A O 1
ATOM 719 N N . ARG A 1 93 ? -12.68 1.872 -8.992 1 96 93 ARG A N 1
ATOM 720 C CA . ARG A 1 93 ? -13.844 2.736 -9.156 1 96 93 ARG A CA 1
ATOM 721 C C . ARG A 1 93 ? -13.461 4.043 -9.844 1 96 93 ARG A C 1
ATOM 723 O O . ARG A 1 93 ? -14.086 4.441 -10.828 1 96 93 ARG A O 1
ATOM 730 N N . LEU A 1 94 ? -12.461 4.656 -9.336 1 96.31 94 LEU A N 1
ATOM 731 C CA . LEU A 1 94 ? -12.07 5.961 -9.859 1 96.31 94 LEU A CA 1
ATOM 732 C C . LEU A 1 94 ? -11.461 5.828 -11.25 1 96.31 94 LEU A C 1
ATOM 734 O O . LEU A 1 94 ? -11.68 6.688 -12.109 1 96.31 94 LEU A O 1
ATOM 738 N N . LYS A 1 95 ? -10.688 4.805 -11.445 1 93.75 95 LYS A N 1
ATOM 739 C CA . LYS A 1 95 ? -10.141 4.543 -12.773 1 93.75 95 LYS A CA 1
ATOM 740 C C . LYS A 1 95 ? -11.25 4.332 -13.797 1 93.75 95 LYS A C 1
ATOM 742 O O . LYS A 1 95 ? -11.219 4.91 -14.891 1 93.75 95 LYS A O 1
ATOM 747 N N . SER A 1 96 ? -12.219 3.561 -13.469 1 94.81 96 SER A N 1
ATOM 748 C CA . SER A 1 96 ? -13.336 3.275 -14.359 1 94.81 96 SER A CA 1
ATOM 749 C C . SER A 1 96 ? -14.148 4.531 -14.648 1 94.81 96 SER A C 1
ATOM 751 O O . SER A 1 96 ? -14.711 4.68 -15.734 1 94.81 96 SER A O 1
ATOM 753 N N . ALA A 1 97 ? -14.18 5.418 -13.734 1 95.25 97 ALA A N 1
ATOM 754 C CA . ALA A 1 97 ? -14.922 6.668 -13.867 1 95.25 97 ALA A CA 1
ATOM 755 C C . ALA A 1 97 ? -14.109 7.707 -14.633 1 95.25 97 ALA A C 1
ATOM 757 O O . ALA A 1 97 ? -14.602 8.805 -14.922 1 95.25 97 ALA A O 1
ATOM 758 N N . GLY A 1 98 ? -12.875 7.434 -14.93 1 94.75 98 GLY A N 1
ATOM 759 C CA . GLY A 1 98 ? -12.023 8.352 -15.672 1 94.75 98 GLY A CA 1
ATOM 760 C C . GLY A 1 98 ? -11.469 9.477 -14.812 1 94.75 98 GLY A C 1
ATOM 761 O O . GLY A 1 98 ? -11.047 10.508 -15.336 1 94.75 98 GLY A O 1
ATOM 762 N N . THR A 1 99 ? -11.539 9.312 -13.492 1 93.38 99 THR A N 1
ATOM 763 C CA . THR A 1 99 ? -11.055 10.344 -12.57 1 93.38 99 THR A CA 1
ATOM 764 C C . THR A 1 99 ? -10.055 9.75 -11.578 1 93.38 99 THR A C 1
ATOM 766 O O . THR A 1 99 ? -10.227 9.891 -10.367 1 93.38 99 THR A O 1
ATOM 769 N N . PRO A 1 100 ? -9.047 9.133 -12.094 1 92.06 100 PRO A N 1
ATOM 770 C CA . PRO A 1 100 ? -8.094 8.516 -11.172 1 92.06 100 PRO A CA 1
ATOM 771 C C . PRO A 1 100 ? -7.402 9.539 -10.266 1 92.06 100 PRO A C 1
ATOM 773 O O . PRO A 1 100 ? -7.277 10.711 -10.633 1 92.06 100 PRO A O 1
ATOM 776 N N . ILE A 1 101 ? -7.062 9.062 -9.102 1 93.06 101 ILE A N 1
ATOM 777 C CA . ILE A 1 101 ? -6.223 9.852 -8.211 1 93.06 101 ILE A CA 1
ATOM 778 C C . ILE A 1 101 ? -4.855 9.188 -8.062 1 93.06 101 ILE A C 1
ATOM 780 O O . ILE A 1 101 ? -4.707 7.992 -8.336 1 93.06 101 ILE A O 1
ATOM 784 N N . ASP A 1 102 ? -3.871 10 -7.73 1 94.25 102 ASP A N 1
ATOM 785 C CA . ASP A 1 102 ? -2.523 9.477 -7.555 1 94.25 102 ASP A CA 1
ATOM 786 C C . ASP A 1 102 ? -2.512 8.32 -6.551 1 94.25 102 ASP A C 1
ATOM 788 O O . ASP A 1 102 ? -3.109 8.422 -5.477 1 94.25 102 ASP A O 1
ATOM 792 N N . PRO A 1 103 ? -1.877 7.25 -6.902 1 95.5 103 PRO A N 1
ATOM 793 C CA . PRO A 1 103 ? -1.99 6.027 -6.105 1 95.5 103 PRO A CA 1
ATOM 794 C C . PRO A 1 103 ? -1.543 6.219 -4.66 1 95.5 103 PRO A C 1
ATOM 796 O O . PRO A 1 103 ? -2.188 5.711 -3.738 1 95.5 103 PRO A O 1
ATOM 799 N N . PRO A 1 104 ? -0.467 6.984 -4.363 1 96.25 104 PRO A N 1
ATOM 800 C CA . PRO A 1 104 ? -0.132 7.207 -2.955 1 96.25 104 PRO A CA 1
ATOM 801 C C . PRO A 1 104 ? -1.249 7.906 -2.186 1 96.25 104 PRO A C 1
ATOM 803 O O . PRO A 1 104 ? -1.546 7.535 -1.047 1 96.25 104 PRO A O 1
ATOM 806 N N . ASP A 1 105 ? -1.872 8.844 -2.836 1 96.62 105 ASP A N 1
ATOM 807 C CA . ASP A 1 105 ? -3.006 9.523 -2.211 1 96.62 105 ASP A CA 1
ATOM 808 C C . ASP A 1 105 ? -4.16 8.555 -1.976 1 96.62 105 ASP A C 1
ATOM 810 O O . ASP A 1 105 ? -4.797 8.586 -0.92 1 96.62 105 ASP A O 1
ATOM 814 N N . ALA A 1 106 ? -4.398 7.734 -2.969 1 97.38 106 ALA A N 1
ATOM 815 C CA . ALA A 1 106 ? -5.473 6.75 -2.846 1 97.38 106 ALA A CA 1
ATOM 816 C C . ALA A 1 106 ? -5.184 5.762 -1.72 1 97.38 106 ALA A C 1
ATOM 818 O O . ALA A 1 106 ? -6.094 5.344 -1.001 1 97.38 106 ALA A O 1
ATOM 819 N N . LEU A 1 107 ? -3.934 5.371 -1.552 1 98.38 107 LEU A N 1
ATOM 820 C CA . LEU A 1 107 ? -3.539 4.445 -0.495 1 98.38 107 LEU A CA 1
ATOM 821 C C . LEU A 1 107 ? -3.758 5.066 0.881 1 98.38 107 LEU A C 1
ATOM 823 O O . LEU A 1 107 ? -4.238 4.398 1.798 1 98.38 107 LEU A O 1
ATOM 827 N N . ILE A 1 108 ? -3.385 6.285 1.015 1 98.5 108 ILE A N 1
ATOM 828 C CA . ILE A 1 108 ? -3.561 6.98 2.285 1 98.5 108 ILE A CA 1
ATOM 829 C C . ILE A 1 108 ? -5.051 7.098 2.604 1 98.5 108 ILE A C 1
ATOM 831 O O . ILE A 1 108 ? -5.477 6.801 3.723 1 98.5 108 ILE A O 1
ATOM 835 N N . ALA A 1 109 ? -5.824 7.508 1.636 1 98.44 109 ALA A N 1
ATOM 836 C CA . ALA A 1 109 ? -7.27 7.617 1.827 1 98.44 109 ALA A CA 1
ATOM 837 C C . ALA A 1 109 ? -7.879 6.258 2.162 1 98.44 109 ALA A C 1
ATOM 839 O O . ALA A 1 109 ? -8.742 6.16 3.035 1 98.44 109 ALA A O 1
ATOM 840 N N . ALA A 1 110 ? -7.465 5.254 1.482 1 98.69 110 ALA A N 1
ATOM 841 C CA . ALA A 1 110 ? -7.945 3.895 1.725 1 98.69 110 ALA A CA 1
ATOM 842 C C . ALA A 1 110 ? -7.641 3.451 3.152 1 98.69 110 ALA A C 1
ATOM 844 O O . ALA A 1 110 ? -8.438 2.748 3.773 1 98.69 110 ALA A O 1
ATOM 845 N N . THR A 1 111 ? -6.453 3.795 3.664 1 98.75 111 THR A N 1
ATOM 846 C CA . THR A 1 111 ? -6.074 3.469 5.035 1 98.75 111 THR A CA 1
ATOM 847 C C . THR A 1 111 ? -7.043 4.102 6.027 1 98.75 111 THR A C 1
ATOM 849 O O . THR A 1 111 ? -7.539 3.43 6.934 1 98.75 111 THR A O 1
ATOM 852 N N . ALA A 1 112 ? -7.324 5.383 5.809 1 98.75 112 ALA A N 1
ATOM 853 C CA . ALA A 1 112 ? -8.281 6.059 6.68 1 98.75 112 ALA A CA 1
ATOM 854 C C . ALA A 1 112 ? -9.656 5.395 6.602 1 98.75 112 ALA A C 1
ATOM 856 O O . ALA A 1 112 ? -10.289 5.145 7.629 1 98.75 112 ALA A O 1
ATOM 857 N N . LEU A 1 113 ? -10.086 5.094 5.449 1 98.44 113 LEU A N 1
ATOM 858 C CA . LEU A 1 113 ? -11.398 4.504 5.215 1 98.44 113 LEU A CA 1
ATOM 859 C C . LEU A 1 113 ? -11.508 3.135 5.879 1 98.44 113 LEU A C 1
ATOM 861 O O . LEU A 1 113 ? -12.469 2.863 6.598 1 98.44 113 LEU A O 1
ATOM 865 N N . ALA A 1 114 ? -10.531 2.311 5.68 1 98.44 114 ALA A N 1
ATOM 866 C CA . ALA A 1 114 ? -10.547 0.947 6.203 1 98.44 114 ALA A CA 1
ATOM 867 C C . ALA A 1 114 ? -10.555 0.945 7.73 1 98.44 114 ALA A C 1
ATOM 869 O O . ALA A 1 114 ? -11.141 0.058 8.352 1 98.44 114 ALA A O 1
ATOM 870 N N . ARG A 1 115 ? -9.953 1.928 8.32 1 98.31 115 ARG A N 1
ATOM 871 C CA . ARG A 1 115 ? -9.805 1.97 9.766 1 98.31 115 ARG A CA 1
ATOM 872 C C . ARG A 1 115 ? -10.898 2.818 10.406 1 98.31 115 ARG A C 1
ATOM 874 O O . ARG A 1 115 ? -10.984 2.908 11.633 1 98.31 115 ARG A O 1
ATOM 881 N N . GLY A 1 116 ? -11.664 3.455 9.602 1 98.12 116 GLY A N 1
ATOM 882 C CA . GLY A 1 116 ? -12.695 4.34 10.109 1 98.12 116 GLY A CA 1
ATOM 883 C C . GLY A 1 116 ? -12.141 5.617 10.711 1 98.12 116 GLY A C 1
ATOM 884 O O . GLY A 1 116 ? -12.688 6.137 11.688 1 98.12 116 GLY A O 1
ATOM 885 N N . TRP A 1 117 ? -11.023 6.051 10.25 1 98.62 117 TRP A N 1
ATOM 886 C CA . TRP A 1 117 ? -10.383 7.273 10.734 1 98.62 117 TRP A CA 1
ATOM 887 C C . TRP A 1 117 ? -10.75 8.461 9.844 1 98.62 117 TRP A C 1
ATOM 889 O O . TRP A 1 117 ? -11.219 8.281 8.719 1 98.62 117 TRP A O 1
ATOM 899 N N . THR A 1 118 ? -10.602 9.641 10.359 1 98.62 118 THR A N 1
ATOM 900 C CA . THR A 1 118 ? -10.734 10.867 9.57 1 98.62 118 THR A CA 1
ATOM 901 C C . THR A 1 118 ? -9.391 11.266 8.961 1 98.62 118 THR A C 1
ATOM 903 O O . THR A 1 118 ? -8.391 11.367 9.672 1 98.62 118 THR A O 1
ATOM 906 N N . LEU A 1 119 ? -9.422 11.414 7.664 1 98.69 119 LEU A N 1
ATOM 907 C CA . LEU A 1 119 ? -8.234 11.883 6.969 1 98.69 119 LEU A CA 1
ATOM 908 C C . LEU A 1 119 ? -8.109 13.398 7.062 1 98.69 119 LEU A C 1
ATOM 910 O O . LEU A 1 119 ? -9.039 14.125 6.715 1 98.69 119 LEU A O 1
ATOM 914 N N . VAL A 1 120 ? -6.969 13.859 7.594 1 98.69 120 VAL A N 1
ATOM 915 C CA . VAL A 1 120 ? -6.738 15.289 7.758 1 98.69 120 VAL A CA 1
ATOM 916 C C . VAL A 1 120 ? -5.809 15.789 6.66 1 98.69 120 VAL A C 1
ATOM 918 O O . VAL A 1 120 ? -4.652 15.367 6.57 1 98.69 120 VAL A O 1
ATOM 921 N N . SER A 1 121 ? -6.355 16.625 5.859 1 98.38 121 SER A N 1
ATOM 922 C CA . SER A 1 121 ? -5.629 17.109 4.691 1 98.38 121 SER A CA 1
ATOM 923 C C . SER A 1 121 ? -6.129 18.469 4.254 1 98.38 121 SER A C 1
ATOM 925 O O . SER A 1 121 ? -7.266 18.844 4.547 1 98.38 121 SER A O 1
ATOM 927 N N . ARG A 1 122 ? -5.215 19.156 3.51 1 96.5 122 ARG A N 1
ATOM 928 C CA . ARG A 1 122 ? -5.637 20.406 2.871 1 96.5 122 ARG A CA 1
ATOM 929 C C . ARG A 1 122 ? -6.383 20.125 1.571 1 96.5 122 ARG A C 1
ATOM 931 O O . ARG A 1 122 ? -7.113 20.984 1.074 1 96.5 122 ARG A O 1
ATOM 938 N N . ASN A 1 123 ? -6.148 19 0.966 1 94.56 123 ASN A N 1
ATOM 939 C CA . ASN A 1 123 ? -6.723 18.625 -0.326 1 94.56 123 ASN A CA 1
ATOM 940 C C . ASN A 1 123 ? -8.031 17.859 -0.163 1 94.56 123 ASN A C 1
ATOM 942 O O . ASN A 1 123 ? -8.156 16.734 -0.641 1 94.56 123 ASN A O 1
ATOM 946 N N . VAL A 1 124 ? -9.047 18.5 0.326 1 95.19 124 VAL A N 1
ATOM 947 C CA . VAL A 1 124 ? -10.281 17.859 0.76 1 95.19 124 VAL A CA 1
ATOM 948 C C . VAL A 1 124 ? -11.078 17.406 -0.457 1 95.19 124 VAL A C 1
ATOM 950 O O . VAL A 1 124 ? -11.516 16.25 -0.529 1 95.19 124 VAL A O 1
ATOM 953 N N . LYS A 1 125 ? -11.273 18.266 -1.424 1 92.06 125 LYS A N 1
ATOM 954 C CA . LYS A 1 125 ? -12.117 17.969 -2.582 1 92.06 125 LYS A CA 1
ATOM 955 C C . LYS A 1 125 ? -11.578 16.766 -3.352 1 92.06 125 LYS A C 1
ATOM 957 O O . LYS A 1 125 ? -12.328 15.844 -3.691 1 92.06 125 LYS A O 1
ATOM 962 N N . HIS A 1 126 ? -10.328 16.781 -3.516 1 92 126 HIS A N 1
ATOM 963 C CA . HIS A 1 126 ? -9.641 15.742 -4.27 1 92 126 HIS A CA 1
ATOM 964 C C . HIS A 1 126 ? -9.734 14.398 -3.559 1 92 126 HIS A C 1
ATOM 966 O O . HIS A 1 126 ? -10.07 13.383 -4.18 1 92 126 HIS A O 1
ATOM 972 N N . LEU A 1 127 ? -9.594 14.367 -2.252 1 96.25 127 LEU A N 1
ATOM 973 C CA . LEU A 1 127 ? -9.531 13.141 -1.469 1 96.25 127 LEU A CA 1
ATOM 974 C C . LEU A 1 127 ? -10.93 12.641 -1.119 1 96.25 127 LEU A C 1
ATOM 976 O O . LEU A 1 127 ? -11.125 11.453 -0.879 1 96.25 127 LEU A O 1
ATOM 980 N N . ALA A 1 128 ? -11.852 13.531 -1.152 1 94.56 128 ALA A N 1
ATOM 981 C CA . ALA A 1 128 ? -13.227 13.156 -0.827 1 94.56 128 ALA A CA 1
ATOM 982 C C . ALA A 1 128 ? -13.797 12.219 -1.887 1 94.56 128 ALA A C 1
ATOM 984 O O . ALA A 1 128 ? -14.719 11.445 -1.606 1 94.56 128 ALA A O 1
ATOM 985 N N . ARG A 1 129 ? -13.266 12.242 -3.053 1 95.62 129 ARG A N 1
ATOM 986 C CA . ARG A 1 129 ? -13.703 11.367 -4.133 1 95.62 129 ARG A CA 1
ATOM 987 C C . ARG A 1 129 ? -13.445 9.898 -3.785 1 95.62 129 ARG A C 1
ATOM 989 O O . ARG A 1 129 ? -14.023 9 -4.398 1 95.62 129 ARG A O 1
ATOM 996 N N . THR A 1 130 ? -12.625 9.602 -2.816 1 96.69 130 THR A N 1
ATOM 997 C CA . THR A 1 130 ? -12.266 8.242 -2.436 1 96.69 130 THR A CA 1
ATOM 998 C C . THR A 1 130 ? -13.328 7.641 -1.513 1 96.69 130 THR A C 1
ATOM 1000 O O . THR A 1 130 ? -13.352 6.43 -1.296 1 96.69 130 THR A O 1
ATOM 1003 N N . GLY A 1 131 ? -14.188 8.492 -0.928 1 96.5 131 GLY A N 1
ATOM 1004 C CA . GLY A 1 131 ? -15.148 8.031 0.056 1 96.5 131 GLY A CA 1
ATOM 1005 C C . GLY A 1 131 ? -14.672 8.195 1.485 1 96.5 131 GLY A C 1
ATOM 1006 O O . GLY A 1 131 ? -15.438 7.98 2.43 1 96.5 131 GLY A O 1
ATOM 1007 N N . ALA A 1 132 ? -13.43 8.547 1.676 1 97.5 132 ALA A N 1
ATOM 1008 C CA . ALA A 1 132 ? -12.914 8.766 3.025 1 97.5 132 ALA A CA 1
ATOM 1009 C C . ALA A 1 132 ? -13.516 10.023 3.648 1 97.5 132 ALA A C 1
ATOM 1011 O O . ALA A 1 132 ? -13.828 10.984 2.941 1 97.5 132 ALA A O 1
ATOM 1012 N N . LEU A 1 133 ? -13.711 10 4.992 1 97.5 133 LEU A N 1
ATOM 1013 C CA . LEU A 1 133 ? -13.984 11.234 5.715 1 97.5 133 LEU A CA 1
ATOM 1014 C C . LEU A 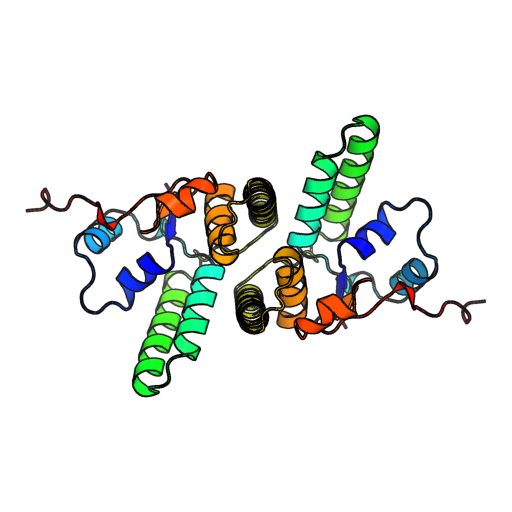1 133 ? -12.75 12.133 5.75 1 97.5 133 LEU A C 1
ATOM 1016 O O . LEU A 1 133 ? -11.688 11.711 6.211 1 97.5 133 LEU A O 1
ATOM 1020 N N . VAL A 1 134 ? -12.922 13.359 5.227 1 98.12 134 VAL A N 1
ATOM 1021 C CA . VAL A 1 134 ? -11.766 14.25 5.121 1 98.12 134 VAL A CA 1
ATOM 1022 C C . VAL A 1 134 ? -12.062 15.57 5.828 1 98.12 134 VAL A C 1
ATOM 1024 O O . VAL A 1 134 ? -13.172 16.094 5.73 1 98.12 134 VAL A O 1
ATOM 1027 N N . MET A 1 135 ? -11.078 16.062 6.539 1 97.5 135 MET A N 1
ATOM 1028 C CA . MET A 1 135 ? -11.203 17.375 7.164 1 97.5 135 MET A CA 1
ATOM 1029 C C . MET A 1 135 ? -9.992 18.25 6.863 1 97.5 135 MET A C 1
ATOM 1031 O O . MET A 1 135 ? -8.875 17.734 6.715 1 97.5 135 MET A O 1
ATOM 1035 N N . ASN A 1 136 ? -10.234 19.5 6.773 1 98.25 136 ASN A N 1
ATOM 1036 C CA . ASN A 1 136 ? -9.195 20.5 6.543 1 98.25 136 ASN A CA 1
ATOM 1037 C C . ASN A 1 136 ? -8.859 21.25 7.824 1 98.25 136 ASN A C 1
ATOM 1039 O O . ASN A 1 136 ? -9.625 22.109 8.266 1 98.25 136 ASN A O 1
ATOM 1043 N N . PRO A 1 137 ? -7.699 21 8.344 1 97.81 137 PRO A N 1
ATOM 1044 C CA . PRO A 1 137 ? -7.387 21.656 9.609 1 97.81 137 PRO A CA 1
ATOM 1045 C C . PRO A 1 137 ? -7.082 23.141 9.438 1 97.81 137 PRO A C 1
ATOM 1047 O O . PRO A 1 137 ? -7.055 23.891 10.414 1 97.81 137 PRO A O 1
ATOM 1050 N N . TRP A 1 138 ? -6.816 23.609 8.25 1 97.38 138 TRP A N 1
ATOM 1051 C CA . TRP A 1 138 ? -6.586 25.031 7.98 1 97.38 138 TRP A CA 1
ATOM 1052 C C . TRP A 1 138 ? -7.852 25.844 8.219 1 97.38 138 TRP A C 1
ATOM 1054 O O . TRP A 1 138 ? -7.801 27.062 8.32 1 97.38 138 TRP A O 1
ATOM 1064 N N . ASP A 1 139 ? -8.945 25.203 8.281 1 94.94 139 ASP A N 1
ATOM 1065 C CA . ASP A 1 139 ? -10.219 25.875 8.492 1 94.94 139 ASP A CA 1
ATOM 1066 C C . ASP A 1 139 ? -10.578 25.906 9.977 1 94.94 139 ASP A C 1
ATOM 1068 O O . ASP A 1 139 ? -11.641 26.406 10.352 1 94.94 139 ASP A O 1
ATOM 1072 N N . HIS A 1 140 ? -9.719 25.406 10.766 1 93 140 HIS A N 1
ATOM 1073 C CA . HIS A 1 140 ? -9.984 25.359 12.195 1 93 140 HIS A CA 1
ATOM 1074 C C . HIS A 1 140 ? -10.156 26.766 12.766 1 93 140 HIS A C 1
ATOM 1076 O O . HIS A 1 140 ? -9.336 27.641 12.508 1 93 140 HIS A O 1
ATOM 1082 N N . ASP A 1 141 ? -11.266 27.047 13.375 1 86.25 141 ASP A N 1
ATOM 1083 C CA . ASP A 1 141 ? -11.562 28.344 13.984 1 86.25 141 ASP A CA 1
ATOM 1084 C C . ASP A 1 141 ? -10.719 28.578 15.227 1 86.25 141 ASP A C 1
ATOM 1086 O O . ASP A 1 141 ? -10.805 27.828 16.203 1 86.25 141 ASP A O 1
ATOM 1090 N N . ILE A 1 142 ? -9.852 29.594 15.203 1 82.56 142 ILE A N 1
ATOM 1091 C CA . ILE A 1 142 ? -8.992 29.906 16.344 1 82.56 142 ILE A CA 1
ATOM 1092 C C . ILE A 1 142 ? -9.555 31.109 17.109 1 82.56 142 ILE A C 1
ATOM 1094 O O . ILE A 1 142 ? -8.945 31.578 18.078 1 82.56 142 ILE A O 1
ATOM 1098 N N . THR A 1 143 ? -10.547 31.844 16.672 1 71.06 143 THR A N 1
ATOM 1099 C CA . THR A 1 143 ? -11.055 33.031 17.312 1 71.06 143 THR A CA 1
ATOM 1100 C C . THR A 1 143 ? -11.438 32.75 18.766 1 71.06 143 THR A C 1
ATOM 1102 O O . THR A 1 143 ? -11.328 33.625 19.625 1 71.06 143 THR A O 1
ATOM 1105 N N . GLY A 1 144 ? -12.016 31.797 19.141 1 54.34 144 GLY A N 1
ATOM 1106 C CA . GLY A 1 144 ? -12.508 31.781 20.5 1 54.34 144 GLY A CA 1
ATOM 1107 C C . GLY A 1 144 ? -11.398 31.656 21.531 1 54.34 144 GLY A C 1
ATOM 1108 O O . GLY A 1 144 ? -11.664 31.656 22.734 1 54.34 144 GLY A O 1
ATOM 1109 N N . ARG A 1 145 ? -10.234 31.219 21.281 1 49.75 145 ARG A N 1
ATOM 1110 C CA . ARG A 1 145 ? -9.266 31.062 22.359 1 49.75 145 ARG A CA 1
ATOM 1111 C C . ARG A 1 145 ? -8.578 32.375 22.672 1 49.75 145 ARG A C 1
ATOM 1113 O O . ARG A 1 145 ? -7.559 32.406 23.375 1 49.75 145 ARG A O 1
ATOM 1120 N N . GLU A 1 146 ? -9.031 33.531 22.219 1 39.53 146 GLU A N 1
ATOM 1121 C CA . GLU A 1 146 ? -8.578 34.719 22.938 1 39.53 146 GLU A CA 1
ATOM 1122 C C . GLU A 1 146 ? -9.312 34.875 24.266 1 39.53 146 GLU A C 1
ATOM 1124 O O . GLU A 1 146 ? -10.492 34.531 24.375 1 39.53 146 GLU A O 1
ATOM 1129 N N . MET B 1 1 ? 16 -18.984 0.097 1 91.88 1 MET B N 1
ATOM 1130 C CA . MET B 1 1 ? 15.406 -18.016 -0.822 1 91.88 1 MET B CA 1
ATOM 1131 C C . MET B 1 1 ? 13.898 -17.938 -0.626 1 91.88 1 MET B C 1
ATOM 1133 O O . MET B 1 1 ? 13.242 -18.953 -0.39 1 91.88 1 MET B O 1
ATOM 1137 N N . ASN B 1 2 ? 13.32 -16.703 -0.479 1 98.19 2 ASN B N 1
ATOM 1138 C CA . ASN B 1 2 ? 11.883 -16.531 -0.335 1 98.19 2 ASN B CA 1
ATOM 1139 C C . ASN B 1 2 ? 11.242 -16.047 -1.634 1 98.19 2 ASN B C 1
ATOM 1141 O O . ASN B 1 2 ? 11.898 -15.398 -2.449 1 98.19 2 ASN B O 1
ATOM 1145 N N . TYR B 1 3 ? 9.969 -16.469 -1.804 1 98.69 3 TYR B N 1
ATOM 1146 C CA . TYR B 1 3 ? 9.242 -16.156 -3.033 1 98.69 3 TYR B CA 1
ATOM 1147 C C . TYR B 1 3 ? 7.922 -15.461 -2.734 1 98.69 3 TYR B C 1
ATOM 1149 O O . TYR B 1 3 ? 7.207 -15.844 -1.804 1 98.69 3 TYR B O 1
ATOM 1157 N N . LEU B 1 4 ? 7.676 -14.438 -3.482 1 98.81 4 LEU B N 1
ATOM 1158 C CA . LEU B 1 4 ? 6.379 -13.773 -3.439 1 98.81 4 LEU B CA 1
ATOM 1159 C C . LEU B 1 4 ? 5.531 -14.156 -4.648 1 98.81 4 LEU B C 1
ATOM 1161 O O . LEU B 1 4 ? 5.914 -13.891 -5.789 1 98.81 4 LEU B O 1
ATOM 1165 N N . LEU B 1 5 ? 4.418 -14.789 -4.359 1 98.38 5 LEU B N 1
ATOM 1166 C CA . LEU B 1 5 ? 3.584 -15.312 -5.434 1 98.38 5 LEU B CA 1
ATOM 1167 C C . LEU B 1 5 ? 2.654 -14.227 -5.977 1 98.38 5 LEU B C 1
ATOM 1169 O O . LEU B 1 5 ? 1.901 -13.617 -5.215 1 98.38 5 LEU B O 1
ATOM 1173 N N . ASP B 1 6 ? 2.689 -14.031 -7.246 1 97.31 6 ASP B N 1
ATOM 1174 C CA . ASP B 1 6 ? 1.759 -13.133 -7.918 1 97.31 6 ASP B CA 1
ATOM 1175 C C . ASP B 1 6 ? 0.372 -13.758 -8.031 1 97.31 6 ASP B C 1
ATOM 1177 O O . ASP B 1 6 ? 0.201 -14.953 -7.762 1 97.31 6 ASP B O 1
ATOM 1181 N N . THR B 1 7 ? -0.561 -12.945 -8.406 1 95.19 7 THR B N 1
ATOM 1182 C CA . THR B 1 7 ? -1.956 -13.367 -8.445 1 95.19 7 THR B CA 1
ATOM 1183 C C . THR B 1 7 ? -2.148 -14.516 -9.43 1 95.19 7 THR B C 1
ATOM 1185 O O . THR B 1 7 ? -2.842 -15.492 -9.125 1 95.19 7 THR B O 1
ATOM 1188 N N . ASN B 1 8 ? -1.514 -14.438 -10.547 1 94.31 8 ASN B N 1
ATOM 1189 C CA . ASN B 1 8 ? -1.678 -15.492 -11.539 1 94.31 8 ASN B CA 1
ATOM 1190 C C . ASN B 1 8 ? -1.125 -16.828 -11.031 1 94.31 8 ASN B C 1
ATOM 1192 O O . ASN B 1 8 ? -1.679 -17.891 -11.328 1 94.31 8 ASN B O 1
ATOM 1196 N N . VAL B 1 9 ? -0.107 -16.797 -10.273 1 97.06 9 VAL B N 1
ATOM 1197 C CA . VAL B 1 9 ? 0.492 -18.016 -9.75 1 97.06 9 VAL B CA 1
ATOM 1198 C C . VAL B 1 9 ? -0.407 -18.609 -8.672 1 97.06 9 VAL B C 1
ATOM 1200 O O . VAL B 1 9 ? -0.658 -19.812 -8.656 1 97.06 9 VAL B O 1
ATOM 1203 N N . ILE B 1 10 ? -0.885 -17.781 -7.773 1 95.56 10 ILE B N 1
ATOM 1204 C CA . ILE B 1 10 ? -1.779 -18.25 -6.719 1 95.56 10 ILE B CA 1
ATOM 1205 C C . ILE B 1 10 ? -3.027 -18.875 -7.34 1 95.56 10 ILE B C 1
ATOM 1207 O O . ILE B 1 10 ? -3.473 -19.938 -6.918 1 95.56 10 ILE B O 1
ATOM 1211 N N . ALA B 1 11 ? -3.561 -18.219 -8.32 1 92.25 11 ALA B N 1
ATOM 1212 C CA . ALA B 1 11 ? -4.734 -18.75 -9.016 1 92.25 11 ALA B CA 1
ATOM 1213 C C . ALA B 1 11 ? -4.434 -20.094 -9.656 1 92.25 11 ALA B C 1
ATOM 1215 O O . ALA B 1 11 ? -5.246 -21.016 -9.586 1 92.25 11 ALA B O 1
ATOM 1216 N N . GLU B 1 12 ? -3.293 -20.156 -10.234 1 93.81 12 GLU B N 1
ATOM 1217 C CA . GLU B 1 12 ? -2.871 -21.406 -10.883 1 93.81 12 GLU B CA 1
ATOM 1218 C C . GLU B 1 12 ? -2.812 -22.547 -9.883 1 93.81 12 GLU B C 1
ATOM 1220 O O . GLU B 1 12 ? -3.232 -23.672 -10.188 1 93.81 12 GLU B O 1
ATOM 1225 N N . LEU B 1 13 ? -2.404 -22.281 -8.68 1 93.31 13 LEU B N 1
ATOM 1226 C CA . LEU B 1 13 ? -2.117 -23.312 -7.691 1 93.31 13 LEU B CA 1
ATOM 1227 C C . LEU B 1 13 ? -3.363 -23.656 -6.883 1 93.31 13 LEU B C 1
ATOM 1229 O O . LEU B 1 13 ? -3.416 -24.688 -6.227 1 93.31 13 LEU B O 1
ATOM 1233 N N . THR B 1 14 ? -4.43 -22.781 -6.945 1 88.44 14 THR B N 1
ATOM 1234 C CA . THR B 1 14 ? -5.5 -22.984 -5.973 1 88.44 14 THR B CA 1
ATOM 1235 C C . THR B 1 14 ? -6.844 -23.141 -6.676 1 88.44 14 THR B C 1
ATOM 1237 O O . THR B 1 14 ? -7.699 -23.906 -6.219 1 88.44 14 THR B O 1
ATOM 1240 N N . THR B 1 15 ? -7.039 -22.438 -7.793 1 85.12 15 THR B N 1
ATOM 1241 C CA . THR B 1 15 ? -8.398 -22.391 -8.312 1 85.12 15 THR B CA 1
ATOM 1242 C C . THR B 1 15 ? -8.461 -22.938 -9.734 1 85.12 15 THR B C 1
ATOM 1244 O O . THR B 1 15 ? -9.531 -23.281 -10.227 1 85.12 15 THR B O 1
ATOM 1247 N N . ARG B 1 16 ? -7.395 -23.031 -10.297 1 88.56 16 ARG B N 1
ATOM 1248 C CA . ARG B 1 16 ? -7.395 -23.562 -11.656 1 88.56 16 ARG B CA 1
ATOM 1249 C C . ARG B 1 16 ? -7.684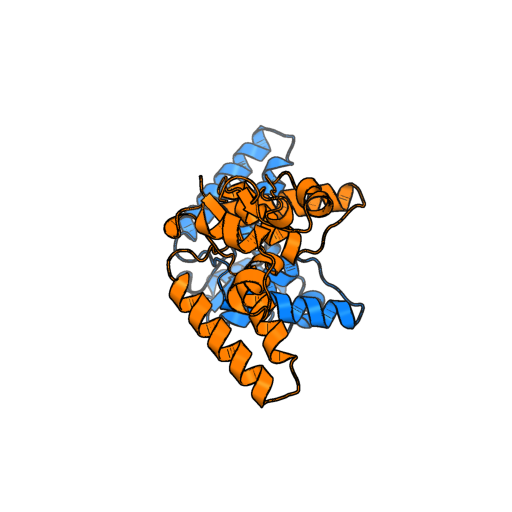 -25.062 -11.664 1 88.56 16 ARG B C 1
ATOM 1251 O O . ARG B 1 16 ? -6.984 -25.828 -11.008 1 88.56 16 ARG B O 1
ATOM 1258 N N . PRO B 1 17 ? -8.727 -25.391 -12.438 1 88.25 17 PRO B N 1
ATOM 1259 C CA . PRO B 1 17 ? -9.062 -26.812 -12.469 1 88.25 17 PRO B CA 1
ATOM 1260 C C . PRO B 1 17 ? -7.938 -27.672 -13.047 1 88.25 17 PRO B C 1
ATOM 1262 O O . PRO B 1 17 ? -7.699 -28.781 -12.586 1 88.25 17 PRO B O 1
ATOM 1265 N N . ARG B 1 18 ? -7.312 -27.266 -14.078 1 94.5 18 ARG B N 1
ATOM 1266 C CA . ARG B 1 18 ? -6.18 -27.938 -14.703 1 94.5 18 ARG B CA 1
ATOM 1267 C C . ARG B 1 18 ? -4.941 -27.047 -14.695 1 94.5 18 ARG B C 1
ATOM 1269 O O . ARG B 1 18 ? -4.617 -26.422 -15.703 1 94.5 18 ARG B O 1
ATOM 1276 N N . PRO B 1 19 ? -4.25 -27.078 -13.578 1 95.75 19 PRO B N 1
ATOM 1277 C CA . PRO B 1 19 ? -3.084 -26.203 -13.469 1 95.75 19 PRO B CA 1
ATOM 1278 C C . PRO B 1 19 ? -1.932 -26.641 -14.367 1 95.75 19 PRO B C 1
ATOM 1280 O O . PRO B 1 19 ? -1.853 -27.812 -14.75 1 95.75 19 PRO B O 1
ATOM 1283 N N . SER B 1 20 ? -1.127 -25.688 -14.758 1 96.81 20 SER B N 1
ATOM 1284 C CA . SER B 1 20 ? 0.087 -25.984 -15.508 1 96.81 20 SER B CA 1
ATOM 1285 C C . SER B 1 20 ? 0.979 -26.969 -14.75 1 96.81 20 SER B C 1
ATOM 1287 O O . SER B 1 20 ? 1.348 -26.703 -13.602 1 96.81 20 SER B O 1
ATOM 1289 N N . PRO B 1 21 ? 1.345 -28.016 -15.406 1 96.75 21 PRO B N 1
ATOM 1290 C CA . PRO B 1 21 ? 2.234 -28.969 -14.742 1 96.75 21 PRO B CA 1
ATOM 1291 C C . PRO B 1 21 ? 3.559 -28.328 -14.312 1 96.75 21 PRO B C 1
ATOM 1293 O O . PRO B 1 21 ? 4.098 -28.688 -13.258 1 96.75 21 PRO B O 1
ATOM 1296 N N . ALA B 1 22 ? 4.027 -27.438 -15.102 1 97.56 22 ALA B N 1
ATOM 1297 C CA . ALA B 1 22 ? 5.281 -26.75 -14.789 1 97.56 22 ALA B CA 1
ATOM 1298 C C . ALA B 1 22 ? 5.152 -25.938 -13.5 1 97.56 22 ALA B C 1
ATOM 1300 O O . ALA B 1 22 ? 6.035 -25.984 -12.641 1 97.56 22 ALA B O 1
ATOM 1301 N N . VAL B 1 23 ? 4.074 -25.219 -13.391 1 97.94 23 VAL B N 1
ATOM 1302 C CA . VAL B 1 23 ? 3.855 -24.391 -12.203 1 97.94 23 VAL B CA 1
ATOM 1303 C C . VAL B 1 23 ? 3.73 -25.281 -10.969 1 97.94 23 VAL B C 1
ATOM 1305 O O . VAL B 1 23 ? 4.309 -24.984 -9.922 1 97.94 23 VAL B O 1
ATOM 1308 N N . VAL B 1 24 ? 2.994 -26.375 -11.102 1 96.88 24 VAL B N 1
ATOM 1309 C CA . VAL B 1 24 ? 2.803 -27.312 -10 1 96.88 24 VAL B CA 1
ATOM 1310 C C . VAL B 1 24 ? 4.141 -27.922 -9.609 1 96.88 24 VAL B C 1
ATOM 1312 O O . VAL B 1 24 ? 4.473 -28.016 -8.422 1 96.88 24 VAL B O 1
ATOM 1315 N N . ALA B 1 25 ? 4.875 -28.344 -10.578 1 97.12 25 ALA B N 1
ATOM 1316 C CA . ALA B 1 25 ? 6.18 -28.953 -10.32 1 97.12 25 ALA B CA 1
ATOM 1317 C C . ALA B 1 25 ? 7.117 -27.969 -9.633 1 97.12 25 ALA B C 1
ATOM 1319 O O . ALA B 1 25 ? 7.836 -28.344 -8.695 1 97.12 25 ALA B O 1
ATOM 1320 N N . TRP B 1 26 ? 7.133 -26.75 -10.062 1 97.56 26 TRP B N 1
ATOM 1321 C CA . TRP B 1 26 ? 7.949 -25.719 -9.43 1 97.56 26 TRP B CA 1
ATOM 1322 C C . TRP B 1 26 ? 7.562 -25.531 -7.965 1 97.56 26 TRP B C 1
ATOM 1324 O O . TRP B 1 26 ? 8.422 -25.547 -7.082 1 97.56 26 TRP B O 1
ATOM 1334 N N . ALA B 1 27 ? 6.289 -25.391 -7.754 1 96.88 27 ALA B N 1
ATOM 1335 C CA . ALA B 1 27 ? 5.805 -25.172 -6.395 1 96.88 27 ALA B CA 1
ATOM 1336 C C . ALA B 1 27 ? 6.195 -26.312 -5.469 1 96.88 27 ALA B C 1
ATOM 1338 O O . ALA B 1 27 ? 6.5 -26.094 -4.293 1 96.88 27 ALA B O 1
ATOM 1339 N N . ARG B 1 28 ? 6.188 -27.484 -5.984 1 95.19 28 ARG B N 1
ATOM 1340 C CA . ARG B 1 28 ? 6.539 -28.672 -5.203 1 95.19 28 ARG B CA 1
ATOM 1341 C C . ARG B 1 28 ? 8.039 -28.703 -4.926 1 95.19 28 ARG B C 1
ATOM 1343 O O . ARG B 1 28 ? 8.484 -29.391 -3.998 1 95.19 28 ARG B O 1
ATOM 1350 N N . SER B 1 29 ? 8.781 -28.016 -5.727 1 95.75 29 SER B N 1
ATOM 1351 C CA . SER B 1 29 ? 10.234 -28.047 -5.605 1 95.75 29 SER B CA 1
ATOM 1352 C C . SER B 1 29 ? 10.719 -27.031 -4.574 1 95.75 29 SER B C 1
ATOM 1354 O O . SER B 1 29 ? 11.898 -27.031 -4.207 1 95.75 29 SER B O 1
ATOM 1356 N N . VAL B 1 30 ? 9.867 -26.156 -4.102 1 96.31 30 VAL B N 1
ATOM 1357 C CA . VAL B 1 30 ? 10.219 -25.109 -3.141 1 96.31 30 VAL B CA 1
ATOM 1358 C C . VAL B 1 30 ? 9.547 -25.406 -1.802 1 96.31 30 VAL B C 1
ATOM 1360 O O . VAL B 1 30 ? 8.383 -25.828 -1.761 1 96.31 30 VAL B O 1
ATOM 1363 N N . PRO B 1 31 ? 10.273 -25.25 -0.684 1 96.75 31 PRO B N 1
ATOM 1364 C CA . PRO B 1 31 ? 9.617 -25.438 0.614 1 96.75 31 PRO B CA 1
ATOM 1365 C C . PRO B 1 31 ? 8.438 -24.484 0.818 1 96.75 31 PRO B C 1
ATOM 1367 O O . PRO B 1 31 ? 8.539 -23.297 0.521 1 96.75 31 PRO B O 1
ATOM 1370 N N . ALA B 1 32 ? 7.379 -24.984 1.383 1 94.75 32 ALA B N 1
ATOM 1371 C CA . ALA B 1 32 ? 6.148 -24.219 1.586 1 94.75 32 ALA B CA 1
ATOM 1372 C C . ALA B 1 32 ? 6.406 -22.969 2.418 1 94.75 32 ALA B C 1
ATOM 1374 O O . ALA B 1 32 ? 5.875 -21.906 2.121 1 94.75 32 ALA B O 1
ATOM 1375 N N . PRO B 1 33 ? 7.277 -23 3.404 1 96.81 33 PRO B N 1
ATOM 1376 C CA . PRO B 1 33 ? 7.504 -21.828 4.238 1 96.81 33 PRO B CA 1
ATOM 1377 C C . PRO B 1 33 ? 8.219 -20.703 3.494 1 96.81 33 PRO B C 1
ATOM 1379 O O . PRO B 1 33 ? 8.305 -19.578 3.996 1 96.81 33 PRO B O 1
ATOM 1382 N N . SER B 1 34 ? 8.688 -21.016 2.301 1 98.06 34 SER B N 1
ATOM 1383 C CA . SER B 1 34 ? 9.398 -20.016 1.517 1 98.06 34 SER B CA 1
ATOM 1384 C C . SER B 1 34 ? 8.453 -19.266 0.583 1 98.06 34 SER B C 1
ATOM 1386 O O . SER B 1 34 ? 8.859 -18.344 -0.117 1 98.06 34 SER B O 1
ATOM 1388 N N . LEU B 1 35 ? 7.227 -19.641 0.595 1 98.19 35 LEU B N 1
ATOM 1389 C CA . LEU B 1 35 ? 6.238 -19.047 -0.298 1 98.19 35 LEU B CA 1
ATOM 1390 C C . LEU B 1 35 ? 5.387 -18.016 0.438 1 98.19 35 LEU B C 1
ATOM 1392 O O . LEU B 1 35 ? 4.758 -18.344 1.45 1 98.19 35 LEU B O 1
ATOM 1396 N N . TYR B 1 36 ? 5.352 -16.844 -0.08 1 98.62 36 TYR B N 1
ATOM 1397 C CA . TYR B 1 36 ? 4.617 -15.734 0.527 1 98.62 36 TYR B CA 1
ATOM 1398 C C . TYR B 1 36 ? 3.586 -15.172 -0.441 1 98.62 36 TYR B C 1
ATOM 1400 O O . TYR B 1 36 ? 3.701 -15.352 -1.655 1 98.62 36 TYR B O 1
ATOM 1408 N N . VAL B 1 37 ? 2.625 -14.523 0.134 1 98.38 37 VAL B N 1
ATOM 1409 C CA . VAL B 1 37 ? 1.599 -13.82 -0.628 1 98.38 37 VAL B CA 1
ATOM 1410 C C . VAL B 1 37 ? 1.463 -12.391 -0.115 1 98.38 37 VAL B C 1
ATOM 1412 O O . VAL B 1 37 ? 1.549 -12.148 1.091 1 98.38 37 VAL B O 1
ATOM 1415 N N . SER B 1 38 ? 1.281 -11.492 -1.046 1 98.62 38 SER B N 1
ATOM 1416 C CA . SER B 1 38 ? 1.096 -10.094 -0.667 1 98.62 38 SER B CA 1
ATOM 1417 C C . SER B 1 38 ? -0.338 -9.828 -0.218 1 98.62 38 SER B C 1
ATOM 1419 O O . SER B 1 38 ? -1.281 -10.398 -0.769 1 98.62 38 SER B O 1
ATOM 1421 N N . VAL B 1 39 ? -0.539 -8.906 0.702 1 98.38 39 VAL B N 1
ATOM 1422 C CA . VAL B 1 39 ? -1.882 -8.461 1.062 1 98.38 39 VAL B CA 1
ATOM 1423 C C . VAL B 1 39 ? -2.582 -7.887 -0.168 1 98.38 39 VAL B C 1
ATOM 1425 O O . VAL B 1 39 ? -3.807 -7.969 -0.287 1 98.38 39 VAL B O 1
ATOM 1428 N N . VAL B 1 40 ? -1.844 -7.328 -1.062 1 98.38 40 VAL B N 1
ATOM 1429 C CA . VAL B 1 40 ? -2.398 -6.77 -2.291 1 98.38 40 VAL B CA 1
ATOM 1430 C C . VAL B 1 40 ? -2.955 -7.895 -3.162 1 98.38 40 VAL B C 1
ATOM 1432 O O . VAL B 1 40 ? -4.047 -7.773 -3.721 1 98.38 40 VAL B O 1
ATOM 1435 N N . THR B 1 41 ? -2.195 -9 -3.242 1 97.62 41 THR B N 1
ATOM 1436 C CA . THR B 1 41 ? -2.641 -10.172 -3.988 1 97.62 41 THR B CA 1
ATOM 1437 C C . THR B 1 41 ? -3.949 -10.711 -3.418 1 97.62 41 THR B C 1
ATOM 1439 O O . THR B 1 41 ? -4.891 -10.984 -4.164 1 97.62 41 THR B O 1
ATOM 1442 N N . LEU B 1 42 ? -4.027 -10.781 -2.129 1 97.25 42 LEU B N 1
ATOM 1443 C CA . LEU B 1 42 ? -5.238 -11.281 -1.487 1 97.25 42 LEU B CA 1
ATOM 1444 C C . LEU B 1 42 ? -6.422 -10.359 -1.774 1 97.25 42 LEU B C 1
ATOM 1446 O O . LEU B 1 42 ? -7.523 -10.828 -2.059 1 97.25 42 LEU B O 1
ATOM 1450 N N . ALA B 1 43 ? -6.168 -9.094 -1.714 1 97.5 43 ALA B N 1
ATOM 1451 C CA . ALA B 1 43 ? -7.223 -8.117 -1.979 1 97.5 43 ALA B CA 1
ATOM 1452 C C . ALA B 1 43 ? -7.715 -8.219 -3.42 1 97.5 43 ALA B C 1
ATOM 1454 O O . ALA B 1 43 ? -8.914 -8.078 -3.686 1 97.5 43 ALA B O 1
ATOM 1455 N N . GLU B 1 44 ? -6.809 -8.422 -4.328 1 96.56 44 GLU B N 1
ATOM 1456 C CA . GLU B 1 44 ? -7.18 -8.594 -5.727 1 96.56 44 GLU B CA 1
ATOM 1457 C C . GLU B 1 44 ? -8.086 -9.812 -5.914 1 96.56 44 GLU B C 1
ATOM 1459 O O . GLU B 1 44 ? -9.086 -9.742 -6.625 1 96.56 44 GLU B O 1
ATOM 1464 N N . ILE B 1 45 ? -7.707 -10.867 -5.301 1 95.75 45 ILE B N 1
ATOM 1465 C CA . ILE B 1 45 ? -8.484 -12.102 -5.387 1 95.75 45 ILE B CA 1
ATOM 1466 C C . ILE B 1 45 ? -9.875 -11.867 -4.793 1 95.75 45 ILE B C 1
ATOM 1468 O O . ILE B 1 45 ? -10.883 -12.242 -5.395 1 95.75 45 ILE B O 1
ATOM 1472 N N . GLU B 1 46 ? -9.906 -11.227 -3.682 1 96.62 46 GLU B N 1
ATOM 1473 C CA . GLU B 1 46 ? -11.172 -10.961 -3.014 1 96.62 46 GLU B CA 1
ATOM 1474 C C . GLU B 1 46 ? -12.086 -10.109 -3.889 1 96.62 46 GLU B C 1
ATOM 1476 O O . GLU B 1 46 ? -13.281 -10.406 -4.023 1 96.62 46 GLU B O 1
ATOM 1481 N N . LEU B 1 47 ? -11.586 -9.141 -4.48 1 95.31 47 LEU B N 1
ATOM 1482 C CA . LEU B 1 47 ? -12.375 -8.281 -5.352 1 95.31 47 LEU B CA 1
ATOM 1483 C C . LEU B 1 47 ? -12.844 -9.039 -6.586 1 95.31 47 LEU B C 1
ATOM 1485 O O . LEU B 1 47 ? -13.953 -8.82 -7.074 1 95.31 47 LEU B O 1
ATOM 1489 N N . GLY B 1 48 ? -11.961 -9.859 -7.117 1 94.31 48 GLY B N 1
ATOM 1490 C CA . GLY B 1 48 ? -12.344 -10.695 -8.242 1 94.31 48 GLY B CA 1
ATOM 1491 C C . GLY B 1 48 ? -13.492 -11.633 -7.926 1 94.31 48 GLY B C 1
ATOM 1492 O O . GLY B 1 48 ? -14.391 -11.828 -8.75 1 94.31 48 GLY B O 1
ATOM 1493 N N . ILE B 1 49 ? -13.445 -12.156 -6.75 1 94.88 49 ILE B N 1
ATOM 1494 C CA . ILE B 1 49 ? -14.492 -13.078 -6.305 1 94.88 49 ILE B CA 1
ATOM 1495 C C . ILE B 1 49 ? -15.812 -12.32 -6.156 1 94.88 49 ILE B C 1
ATOM 1497 O O . ILE B 1 49 ? -16.859 -12.812 -6.562 1 94.88 49 ILE B O 1
ATOM 1501 N N . ALA B 1 50 ? -15.734 -11.109 -5.613 1 94.19 50 ALA B N 1
ATOM 1502 C CA . ALA B 1 50 ? -16.922 -10.297 -5.398 1 94.19 50 ALA B CA 1
ATOM 1503 C C . ALA B 1 50 ? -17.609 -9.961 -6.719 1 94.19 50 ALA B C 1
ATOM 1505 O O . ALA B 1 50 ? -18.812 -9.719 -6.754 1 94.19 50 ALA B O 1
ATOM 1506 N N . ALA B 1 51 ? -16.891 -10.023 -7.777 1 94.06 51 ALA B N 1
ATOM 1507 C CA . ALA B 1 51 ? -17.406 -9.641 -9.086 1 94.06 51 ALA B CA 1
ATOM 1508 C C . ALA B 1 51 ? -18.078 -10.82 -9.781 1 94.06 51 ALA B C 1
ATOM 1510 O O . ALA B 1 51 ? -18.719 -10.656 -10.82 1 94.06 51 ALA B O 1
ATOM 1511 N N . VAL B 1 52 ? -17.969 -12.023 -9.188 1 94.12 52 VAL B N 1
ATOM 1512 C CA . VAL B 1 52 ? -18.562 -13.219 -9.773 1 94.12 52 VAL B CA 1
ATOM 1513 C C . VAL B 1 52 ? -20.078 -13.211 -9.547 1 94.12 52 VAL B C 1
ATOM 1515 O O . VAL B 1 52 ? -20.531 -13.141 -8.406 1 94.12 52 VAL B O 1
ATOM 1518 N N . LEU B 1 53 ? -20.828 -13.336 -10.578 1 94.88 53 LEU B N 1
ATOM 1519 C CA . LEU B 1 53 ? -22.281 -13.203 -10.531 1 94.88 53 LEU B CA 1
ATOM 1520 C C . LEU B 1 53 ? -22.938 -14.523 -10.109 1 94.88 53 LEU B C 1
ATOM 1522 O O . LEU B 1 53 ? -23.922 -14.516 -9.375 1 94.88 53 LEU B O 1
ATOM 1526 N N . ASP B 1 54 ? -22.328 -15.617 -10.609 1 96.25 54 ASP B N 1
ATOM 1527 C CA . ASP B 1 54 ? -22.844 -16.922 -10.227 1 96.25 54 ASP B CA 1
ATOM 1528 C C . ASP B 1 54 ? -22.562 -17.219 -8.75 1 96.25 54 ASP B C 1
ATOM 1530 O O . ASP B 1 54 ? -21.422 -17.406 -8.352 1 96.25 54 ASP B O 1
ATOM 1534 N N . LEU B 1 55 ? -23.641 -17.328 -8.047 1 94.88 55 LEU B N 1
ATOM 1535 C CA . LEU B 1 55 ? -23.531 -17.406 -6.594 1 94.88 55 LEU B CA 1
ATOM 1536 C C . LEU B 1 55 ? -22.844 -18.703 -6.176 1 94.88 55 LEU B C 1
ATOM 1538 O O . LEU B 1 55 ? -22.109 -18.734 -5.188 1 94.88 55 LEU B O 1
ATOM 1542 N N . ASP B 1 56 ? -23.156 -19.781 -6.852 1 94.69 56 ASP B N 1
ATOM 1543 C CA . ASP B 1 56 ? -22.531 -21.062 -6.531 1 94.69 56 ASP B CA 1
ATOM 1544 C C . ASP B 1 56 ? -21.031 -21.016 -6.797 1 94.69 56 ASP B C 1
ATOM 1546 O O . ASP B 1 56 ? -20.234 -21.469 -5.973 1 94.69 56 ASP B O 1
ATOM 1550 N N . ARG B 1 57 ? -20.703 -20.5 -7.895 1 93.94 57 ARG B N 1
ATOM 1551 C CA . ARG B 1 57 ? -19.297 -20.344 -8.234 1 93.94 57 ARG B CA 1
ATOM 1552 C C . 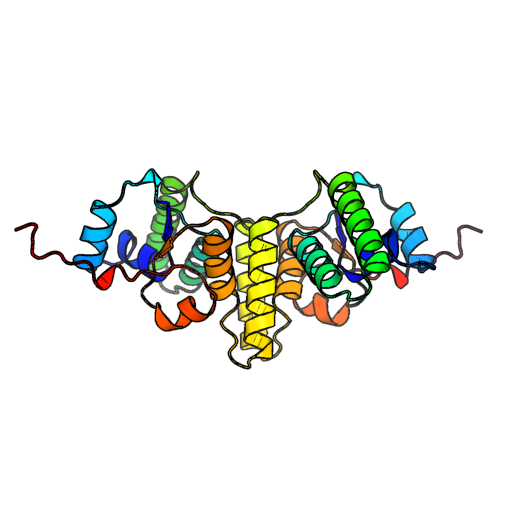ARG B 1 57 ? -18.594 -19.406 -7.27 1 93.94 57 ARG B C 1
ATOM 1554 O O . ARG B 1 57 ? -17.469 -19.656 -6.836 1 93.94 57 ARG B O 1
ATOM 1561 N N . ARG B 1 58 ? -19.219 -18.344 -6.918 1 95.56 58 ARG B N 1
ATOM 1562 C CA . ARG B 1 58 ? -18.656 -17.375 -5.98 1 95.56 58 ARG B CA 1
ATOM 1563 C C . ARG B 1 58 ? -18.359 -18.031 -4.637 1 95.56 58 ARG B C 1
ATOM 1565 O O . ARG B 1 58 ? -17.312 -17.781 -4.039 1 95.56 58 ARG B O 1
ATOM 1572 N N . ALA B 1 59 ? -19.234 -18.812 -4.246 1 95.44 59 ALA B N 1
ATOM 1573 C CA . ALA B 1 59 ? -19.062 -19.5 -2.965 1 95.44 59 ALA B CA 1
ATOM 1574 C C . ALA B 1 59 ? -17.844 -20.406 -2.979 1 95.44 59 ALA B C 1
ATOM 1576 O O . ALA B 1 59 ? -17.125 -20.5 -1.98 1 95.44 59 ALA B O 1
ATOM 1577 N N . ILE B 1 60 ? -17.656 -21 -4.055 1 92.62 60 ILE B N 1
ATOM 1578 C CA . ILE B 1 60 ? -16.5 -21.891 -4.207 1 92.62 60 ILE B CA 1
ATOM 1579 C C . ILE B 1 60 ? -15.211 -21.062 -4.102 1 92.62 60 ILE B C 1
ATOM 1581 O O . ILE B 1 60 ? -14.281 -21.453 -3.387 1 92.62 60 ILE B O 1
ATOM 1585 N N . PHE B 1 61 ? -15.195 -19.953 -4.738 1 94 61 PHE B N 1
ATOM 1586 C CA . PHE B 1 61 ? -14.008 -19.109 -4.734 1 94 61 PHE B CA 1
ATOM 1587 C C . PHE B 1 61 ? -13.797 -18.469 -3.365 1 94 61 PHE B C 1
ATOM 1589 O O . PHE B 1 61 ? -12.664 -18.297 -2.93 1 94 61 PHE B O 1
ATOM 1596 N N . GLU B 1 62 ? -14.867 -18.172 -2.686 1 95.94 62 GLU B N 1
ATOM 1597 C CA . GLU B 1 62 ? -14.766 -17.625 -1.332 1 95.94 62 GLU B CA 1
ATOM 1598 C C . GLU B 1 62 ? -14.141 -18.641 -0.378 1 95.94 62 GLU B C 1
ATOM 1600 O O . GLU B 1 62 ? -13.312 -18.281 0.465 1 95.94 62 GLU B O 1
ATOM 1605 N N . ARG B 1 63 ? -14.508 -19.859 -0.565 1 95.06 63 ARG B N 1
ATOM 1606 C CA . ARG B 1 63 ? -13.922 -20.906 0.25 1 95.06 63 ARG B CA 1
ATOM 1607 C C . ARG B 1 63 ? -12.438 -21.094 -0.066 1 95.06 63 ARG B C 1
ATOM 1609 O O . ARG B 1 63 ? -11.625 -21.297 0.836 1 95.06 63 ARG B O 1
ATOM 1616 N N . ALA B 1 64 ? -12.156 -21.016 -1.328 1 93.5 64 ALA B N 1
ATOM 1617 C CA . ALA B 1 64 ? -10.758 -21.109 -1.738 1 93.5 64 ALA B CA 1
ATOM 1618 C C . ALA B 1 64 ? -9.922 -20 -1.12 1 93.5 64 ALA B C 1
ATOM 1620 O O . ALA B 1 64 ? -8.797 -20.219 -0.673 1 93.5 64 ALA B O 1
ATOM 1621 N N . LEU B 1 65 ? -10.477 -18.812 -1.06 1 96.31 65 LEU B N 1
ATOM 1622 C CA . LEU B 1 65 ? -9.773 -17.672 -0.484 1 96.31 65 LEU B CA 1
ATOM 1623 C C . LEU B 1 65 ? -9.547 -17.859 1.011 1 96.31 65 LEU B C 1
ATOM 1625 O O . LEU B 1 65 ? -8.484 -17.516 1.532 1 96.31 65 LEU B O 1
ATOM 1629 N N . VAL B 1 66 ? -10.539 -18.391 1.663 1 96.38 66 VAL B N 1
ATOM 1630 C CA . VAL B 1 66 ? -10.391 -18.719 3.078 1 96.38 66 VAL B CA 1
ATOM 1631 C C . VAL B 1 66 ? -9.234 -19.703 3.266 1 96.38 66 VAL B C 1
ATOM 1633 O O . VAL B 1 66 ? -8.43 -19.562 4.188 1 96.38 66 VAL B O 1
ATOM 1636 N N . GLY B 1 67 ? -9.203 -20.672 2.434 1 95.56 67 GLY B N 1
ATOM 1637 C CA . GLY B 1 67 ? -8.117 -21.641 2.469 1 95.56 67 GLY B CA 1
ATOM 1638 C C . GLY B 1 67 ? -6.754 -21.016 2.26 1 95.56 67 GLY B C 1
ATOM 1639 O O . GLY B 1 67 ? -5.793 -21.359 2.953 1 95.56 67 GLY B O 1
ATOM 1640 N N . ILE B 1 68 ? -6.676 -20.109 1.326 1 95.69 68 ILE B N 1
ATOM 1641 C CA . ILE B 1 68 ? -5.426 -19.406 1.047 1 95.69 68 ILE B CA 1
ATOM 1642 C C . ILE B 1 68 ? -4.996 -18.609 2.275 1 95.69 68 ILE B C 1
ATOM 1644 O O . ILE B 1 68 ? -3.838 -18.672 2.689 1 95.69 68 ILE B O 1
ATOM 1648 N N . ARG B 1 69 ? -5.91 -17.891 2.9 1 96.94 69 ARG B N 1
ATOM 1649 C CA . ARG B 1 69 ? -5.613 -17.094 4.09 1 96.94 69 ARG B CA 1
ATOM 1650 C C . ARG B 1 69 ? -5.105 -17.984 5.223 1 96.94 69 ARG B C 1
ATOM 1652 O O . ARG B 1 69 ? -4.203 -17.578 5.969 1 96.94 69 ARG B O 1
ATOM 1659 N N . HIS B 1 70 ? -5.703 -19.109 5.281 1 96.62 70 HIS B N 1
ATOM 1660 C CA . HIS B 1 70 ? -5.293 -20.031 6.32 1 96.62 70 HIS B CA 1
ATOM 1661 C C . HIS B 1 70 ? -3.902 -20.594 6.043 1 96.62 70 HIS B C 1
ATOM 1663 O O . HIS B 1 70 ? -3.049 -20.625 6.93 1 96.62 70 HIS B O 1
ATOM 1669 N N . GLU B 1 71 ? -3.695 -20.984 4.848 1 94.94 71 GLU B N 1
ATOM 1670 C CA . GLU B 1 71 ? -2.436 -21.594 4.453 1 94.94 71 GLU B CA 1
ATOM 1671 C C . GLU B 1 71 ? -1.271 -20.625 4.594 1 94.94 71 GLU B C 1
ATOM 1673 O O . GLU B 1 71 ? -0.17 -21.016 4.988 1 94.94 71 GLU B O 1
ATOM 1678 N N . TYR B 1 72 ? -1.541 -19.359 4.363 1 97 72 TYR B N 1
ATOM 1679 C CA . TYR B 1 72 ? -0.46 -18.375 4.324 1 97 72 TYR B CA 1
ATOM 1680 C C . TYR B 1 72 ? -0.531 -17.438 5.527 1 97 72 TYR B C 1
ATOM 1682 O O . TYR B 1 72 ? 0.082 -16.375 5.523 1 97 72 TYR B O 1
ATOM 1690 N N . LYS B 1 73 ? -1.231 -17.703 6.516 1 96 73 LYS B N 1
ATOM 1691 C CA . LYS B 1 73 ? -1.57 -16.844 7.641 1 96 73 LYS B CA 1
ATOM 1692 C C . LYS B 1 73 ? -0.331 -16.141 8.188 1 96 73 LYS B C 1
ATOM 1694 O O . LYS B 1 73 ? -0.375 -14.945 8.508 1 96 73 LYS B O 1
ATOM 1699 N N . ASP B 1 74 ? 0.82 -16.75 8.273 1 96.88 74 ASP B N 1
ATOM 1700 C CA . ASP B 1 74 ? 2.029 -16.141 8.82 1 96.88 74 ASP B CA 1
ATOM 1701 C C . ASP B 1 74 ? 2.992 -15.727 7.707 1 96.88 74 ASP B C 1
ATOM 1703 O O . ASP B 1 74 ? 4.145 -15.383 7.973 1 96.88 74 ASP B O 1
ATOM 1707 N N . ARG B 1 75 ? 2.51 -15.781 6.48 1 98.25 75 ARG B N 1
ATOM 1708 C CA . ARG B 1 75 ? 3.352 -15.516 5.316 1 98.25 75 ARG B CA 1
ATOM 1709 C C . ARG B 1 75 ? 2.664 -14.555 4.352 1 98.25 75 ARG B C 1
ATOM 1711 O O . ARG B 1 75 ? 2.908 -14.602 3.145 1 98.25 75 ARG B O 1
ATOM 1718 N N . ILE B 1 76 ? 1.745 -13.797 4.934 1 98.38 76 ILE B N 1
ATOM 1719 C CA . ILE B 1 76 ? 1.153 -12.688 4.191 1 98.38 76 ILE B CA 1
ATOM 1720 C C . ILE B 1 76 ? 1.982 -11.43 4.402 1 98.38 76 ILE B C 1
ATOM 1722 O O . ILE B 1 76 ? 2.148 -10.969 5.535 1 98.38 76 ILE B O 1
ATOM 1726 N N . ALA B 1 77 ? 2.486 -10.914 3.344 1 98.5 77 ALA B N 1
ATOM 1727 C CA . ALA B 1 77 ? 3.33 -9.727 3.42 1 98.5 77 ALA B CA 1
ATOM 1728 C C . ALA B 1 77 ? 2.49 -8.453 3.398 1 98.5 77 ALA B C 1
ATOM 1730 O O . ALA B 1 77 ? 1.859 -8.133 2.387 1 98.5 77 ALA B O 1
ATOM 1731 N N . GLU B 1 78 ? 2.512 -7.812 4.543 1 98.5 78 GLU B N 1
ATOM 1732 C CA . GLU B 1 78 ? 1.903 -6.488 4.605 1 98.5 78 GLU B CA 1
ATOM 1733 C C . GLU B 1 78 ? 2.846 -5.422 4.051 1 98.5 78 GLU B C 1
ATOM 1735 O O . GLU B 1 78 ? 3.996 -5.715 3.719 1 98.5 78 GLU B O 1
ATOM 1740 N N . ILE B 1 79 ? 2.299 -4.234 3.902 1 98.69 79 ILE B N 1
ATOM 1741 C CA . ILE B 1 79 ? 3.113 -3.133 3.398 1 98.69 79 ILE B CA 1
ATOM 1742 C C . ILE B 1 79 ? 3.537 -2.232 4.555 1 98.69 79 ILE B C 1
ATOM 1744 O O . ILE B 1 79 ? 2.709 -1.526 5.137 1 98.69 79 ILE B O 1
ATOM 1748 N N . GLY B 1 80 ? 4.742 -2.316 4.875 1 98.06 80 GLY B N 1
ATOM 1749 C CA . GLY B 1 80 ? 5.352 -1.446 5.871 1 98.06 80 GLY B CA 1
ATOM 1750 C C . GLY B 1 80 ? 6.156 -0.314 5.258 1 98.06 80 GLY B C 1
ATOM 1751 O O . GLY B 1 80 ? 5.945 0.05 4.102 1 98.06 80 GLY B O 1
ATOM 1752 N N . GLU B 1 81 ? 6.984 0.242 6.047 1 97.25 81 GLU B N 1
ATOM 1753 C CA . GLU B 1 81 ? 7.715 1.429 5.609 1 97.25 81 GLU B CA 1
ATOM 1754 C C . GLU B 1 81 ? 8.656 1.104 4.457 1 97.25 81 GLU B C 1
ATOM 1756 O O . GLU B 1 81 ? 8.727 1.846 3.475 1 97.25 81 GLU B O 1
ATOM 1761 N N . ALA B 1 82 ? 9.367 -0.036 4.613 1 97.81 82 ALA B N 1
ATOM 1762 C CA . ALA B 1 82 ? 10.328 -0.41 3.576 1 97.81 82 ALA B CA 1
ATOM 1763 C C . ALA B 1 82 ? 9.617 -0.666 2.246 1 97.81 82 ALA B C 1
ATOM 1765 O O . ALA B 1 82 ? 10.109 -0.253 1.191 1 97.81 82 ALA B O 1
ATOM 1766 N N . GLU B 1 83 ? 8.531 -1.366 2.301 1 98.62 83 GLU B N 1
ATOM 1767 C CA . GLU B 1 83 ? 7.762 -1.648 1.091 1 98.62 83 GLU B CA 1
ATOM 1768 C C . GLU B 1 83 ? 7.188 -0.368 0.489 1 98.62 83 GLU B C 1
ATOM 1770 O O . GLU B 1 83 ? 7.188 -0.196 -0.732 1 98.62 83 GLU B O 1
ATOM 1775 N N . ALA B 1 84 ? 6.688 0.511 1.346 1 98.62 84 ALA B N 1
ATOM 1776 C CA . ALA B 1 84 ? 6.133 1.778 0.875 1 98.62 84 ALA B CA 1
ATOM 1777 C C . ALA B 1 84 ? 7.203 2.621 0.184 1 98.62 84 ALA B C 1
ATOM 1779 O O . ALA B 1 84 ? 6.941 3.234 -0.854 1 98.62 84 ALA B O 1
ATOM 1780 N N . LEU B 1 85 ? 8.336 2.633 0.758 1 98.19 85 LEU B N 1
ATOM 1781 C CA . LEU B 1 85 ? 9.438 3.389 0.165 1 98.19 85 LEU B CA 1
ATOM 1782 C C . LEU B 1 85 ? 9.82 2.812 -1.192 1 98.19 85 LEU B C 1
ATOM 1784 O O . LEU B 1 85 ? 10.016 3.557 -2.156 1 98.19 85 LEU B O 1
ATOM 1788 N N . ALA B 1 86 ? 9.945 1.521 -1.241 1 98.56 86 ALA B N 1
ATOM 1789 C CA . ALA B 1 86 ? 10.25 0.869 -2.514 1 98.56 86 ALA B CA 1
ATOM 1790 C C . ALA B 1 86 ? 9.188 1.183 -3.559 1 98.56 86 ALA B C 1
ATOM 1792 O O . ALA B 1 86 ? 9.508 1.477 -4.711 1 98.56 86 ALA B O 1
ATOM 1793 N N . TYR B 1 87 ? 7.992 1.141 -3.145 1 98.75 87 TYR B N 1
ATOM 1794 C CA . TYR B 1 87 ? 6.895 1.419 -4.062 1 98.75 87 TYR B CA 1
ATOM 1795 C C . TYR B 1 87 ? 6.992 2.834 -4.617 1 98.75 87 TYR B C 1
ATOM 1797 O O . TYR B 1 87 ? 6.91 3.039 -5.832 1 98.75 87 TYR B O 1
ATOM 1805 N N . LEU B 1 88 ? 7.117 3.773 -3.764 1 98.12 88 LEU B N 1
ATOM 1806 C CA . LEU B 1 88 ? 7.141 5.164 -4.207 1 98.12 88 LEU B CA 1
ATOM 1807 C C . LEU B 1 88 ? 8.328 5.418 -5.137 1 98.12 88 LEU B C 1
ATOM 1809 O O . LEU B 1 88 ? 8.219 6.191 -6.086 1 98.12 88 LEU B O 1
ATOM 1813 N N . THR B 1 89 ? 9.414 4.789 -4.84 1 97.81 89 THR B N 1
ATOM 1814 C CA . THR B 1 89 ? 10.594 4.906 -5.699 1 97.81 89 THR B CA 1
ATOM 1815 C C . THR B 1 89 ? 10.297 4.355 -7.09 1 97.81 89 THR B C 1
ATOM 1817 O O . THR B 1 89 ? 10.57 5.012 -8.094 1 97.81 89 THR B O 1
ATOM 1820 N N . ILE B 1 90 ? 9.727 3.197 -7.121 1 97.88 90 ILE B N 1
ATOM 1821 C CA . ILE B 1 90 ? 9.359 2.568 -8.383 1 97.88 90 ILE B CA 1
ATOM 1822 C C . ILE B 1 90 ? 8.359 3.449 -9.125 1 97.88 90 ILE B C 1
ATOM 1824 O O . ILE B 1 90 ? 8.531 3.73 -10.32 1 97.88 90 ILE B O 1
ATOM 1828 N N . HIS B 1 91 ? 7.344 3.869 -8.422 1 96.81 91 HIS B N 1
ATOM 1829 C CA . HIS B 1 91 ? 6.258 4.668 -8.977 1 96.81 91 HIS B CA 1
ATOM 1830 C C . HIS B 1 91 ? 6.785 5.953 -9.609 1 96.81 91 HIS B C 1
ATOM 1832 O O . HIS B 1 91 ? 6.465 6.262 -10.758 1 96.81 91 HIS B O 1
ATOM 1838 N N . LYS B 1 92 ? 7.602 6.637 -8.922 1 95.5 92 LYS B N 1
ATOM 1839 C CA . LYS B 1 92 ? 8.141 7.902 -9.406 1 95.5 92 LYS B CA 1
ATOM 1840 C C . LYS B 1 92 ? 9.047 7.684 -10.617 1 95.5 92 LYS B C 1
ATOM 1842 O O . LYS B 1 92 ? 8.961 8.414 -11.609 1 95.5 92 LYS B O 1
ATOM 1847 N N . ARG B 1 93 ? 9.867 6.711 -10.531 1 96 93 ARG B N 1
ATOM 1848 C CA . ARG B 1 93 ? 10.82 6.434 -11.602 1 96 93 ARG B CA 1
ATOM 1849 C C . ARG B 1 93 ? 10.109 6.062 -12.891 1 96 93 ARG B C 1
ATOM 1851 O O . ARG B 1 93 ? 10.383 6.637 -13.945 1 96 93 ARG B O 1
ATOM 1858 N N . LEU B 1 94 ? 9.203 5.16 -12.789 1 96.38 94 LEU B N 1
ATOM 1859 C CA . LEU B 1 94 ? 8.523 4.668 -13.984 1 96.38 94 LEU B CA 1
ATOM 1860 C C . LEU B 1 94 ? 7.586 5.73 -14.547 1 96.38 94 LEU B C 1
ATOM 1862 O O . LEU B 1 94 ? 7.449 5.859 -15.766 1 96.38 94 LEU B O 1
ATOM 1866 N N . LYS B 1 95 ? 6.93 6.434 -13.672 1 93.81 95 LYS B N 1
ATOM 1867 C CA . LYS B 1 95 ? 6.078 7.535 -14.117 1 93.81 95 LYS B CA 1
ATOM 1868 C C . LYS B 1 95 ? 6.887 8.586 -14.859 1 93.81 95 LYS B C 1
ATOM 1870 O O . LYS B 1 95 ? 6.484 9.039 -15.938 1 93.81 95 LYS B O 1
ATOM 1875 N N . SER B 1 96 ? 7.992 8.961 -14.352 1 94.88 96 SER B N 1
ATOM 1876 C CA . SER B 1 96 ? 8.852 9.961 -14.961 1 94.88 96 SER B CA 1
ATOM 1877 C C . SER B 1 96 ? 9.391 9.484 -16.312 1 94.88 96 SER B C 1
ATOM 1879 O O . SER B 1 96 ? 9.609 10.289 -17.219 1 94.88 96 SER B O 1
ATOM 1881 N N . ALA B 1 97 ? 9.555 8.227 -16.438 1 95.31 97 ALA B N 1
ATOM 1882 C CA . ALA B 1 97 ? 10.062 7.633 -17.672 1 95.31 97 ALA B CA 1
ATOM 1883 C C . ALA B 1 97 ? 8.945 7.441 -18.703 1 95.31 97 ALA B C 1
ATOM 1885 O O . ALA B 1 97 ? 9.195 7.023 -19.828 1 95.31 97 ALA B O 1
ATOM 1886 N N . GLY B 1 98 ? 7.734 7.676 -18.312 1 94.75 98 GLY B N 1
ATOM 1887 C CA . GLY B 1 98 ? 6.605 7.543 -19.219 1 94.75 98 GLY B CA 1
ATOM 1888 C C . GLY B 1 98 ? 6.16 6.105 -19.406 1 94.75 98 GLY B C 1
ATOM 1889 O O . GLY B 1 98 ? 5.48 5.785 -20.391 1 94.75 98 GLY B O 1
ATOM 1890 N N . THR B 1 99 ? 6.586 5.219 -18.516 1 93.44 99 THR B N 1
ATOM 1891 C CA . THR B 1 99 ? 6.238 3.807 -18.625 1 93.44 99 THR B CA 1
ATOM 1892 C C . THR B 1 99 ? 5.633 3.305 -17.312 1 93.44 99 THR B C 1
ATOM 1894 O O . THR B 1 99 ? 6.109 2.318 -16.734 1 93.44 99 THR B O 1
ATOM 1897 N N . PRO B 1 100 ? 4.621 3.953 -16.875 1 92.19 100 PRO B N 1
ATOM 1898 C CA . PRO B 1 100 ? 4.043 3.527 -15.594 1 92.19 100 PRO B CA 1
ATOM 1899 C C . PRO B 1 100 ? 3.504 2.1 -15.633 1 92.19 100 PRO B C 1
ATOM 1901 O O . PRO B 1 100 ? 3.127 1.607 -16.703 1 92.19 100 PRO B O 1
ATOM 1904 N N . ILE B 1 101 ? 3.559 1.478 -14.5 1 93.12 101 ILE B N 1
ATOM 1905 C CA . ILE B 1 101 ? 2.906 0.183 -14.328 1 93.12 101 ILE B CA 1
ATOM 1906 C C . ILE B 1 101 ? 1.724 0.322 -13.367 1 93.12 101 ILE B C 1
ATOM 1908 O O . ILE B 1 101 ? 1.666 1.265 -12.578 1 93.12 101 ILE B O 1
ATOM 1912 N N . ASP B 1 102 ? 0.768 -0.573 -13.531 1 94.25 102 ASP B N 1
ATOM 1913 C CA . ASP B 1 102 ? -0.406 -0.545 -12.664 1 94.25 102 ASP B CA 1
ATOM 1914 C C . ASP B 1 102 ? -0.001 -0.574 -11.188 1 94.25 102 ASP B C 1
ATOM 1916 O O . ASP B 1 102 ? 0.846 -1.374 -10.789 1 94.25 102 ASP B O 1
ATOM 1920 N N . PRO B 1 103 ? -0.561 0.3 -10.422 1 95.56 103 PRO B N 1
ATOM 1921 C CA . PRO B 1 103 ? -0.083 0.498 -9.055 1 95.56 103 PRO B CA 1
ATOM 1922 C C . PRO B 1 103 ? -0.142 -0.779 -8.219 1 95.56 103 PRO B C 1
ATOM 1924 O O . PRO B 1 103 ? 0.788 -1.068 -7.457 1 95.56 103 PRO B O 1
ATOM 1927 N N . PRO B 1 104 ? -1.191 -1.642 -8.336 1 96.25 104 PRO B N 1
ATOM 1928 C CA . PRO B 1 104 ? -1.157 -2.893 -7.57 1 96.25 104 PRO B CA 1
ATOM 1929 C C . PRO B 1 104 ? 0.027 -3.781 -7.949 1 96.25 104 PRO B C 1
ATOM 1931 O O . PRO B 1 104 ? 0.666 -4.367 -7.074 1 96.25 104 PRO B O 1
ATOM 1934 N N . ASP B 1 105 ? 0.333 -3.803 -9.219 1 96.62 105 ASP B N 1
ATOM 1935 C CA . ASP B 1 105 ? 1.496 -4.562 -9.664 1 96.62 105 ASP B CA 1
ATOM 1936 C C . ASP B 1 105 ? 2.787 -3.973 -9.102 1 96.62 105 ASP B C 1
ATOM 1938 O O . ASP B 1 105 ? 3.678 -4.711 -8.672 1 96.62 105 ASP B O 1
ATOM 1942 N N . ALA B 1 106 ? 2.848 -2.666 -9.133 1 97.38 106 ALA B N 1
ATOM 1943 C CA . ALA B 1 106 ? 4.027 -1.99 -8.602 1 97.38 106 ALA B CA 1
ATOM 1944 C C . ALA B 1 106 ? 4.184 -2.25 -7.109 1 97.38 106 ALA B C 1
ATOM 1946 O O . ALA B 1 106 ? 5.301 -2.412 -6.613 1 97.38 106 ALA B O 1
ATOM 1947 N N . LEU B 1 107 ? 3.088 -2.287 -6.375 1 98.38 107 LEU B N 1
ATOM 1948 C CA . LEU B 1 107 ? 3.113 -2.545 -4.941 1 98.38 107 LEU B CA 1
ATOM 1949 C C . LEU B 1 107 ? 3.617 -3.955 -4.648 1 98.38 107 LEU B C 1
ATOM 1951 O O . LEU B 1 107 ? 4.41 -4.156 -3.729 1 98.38 107 LEU B O 1
ATOM 1955 N N . ILE B 1 108 ? 3.145 -4.883 -5.391 1 98.5 108 ILE B N 1
ATOM 1956 C CA . ILE B 1 108 ? 3.568 -6.266 -5.207 1 98.5 108 ILE B CA 1
ATOM 1957 C C . ILE B 1 108 ? 5.059 -6.395 -5.516 1 98.5 108 ILE B C 1
ATOM 1959 O O . ILE B 1 108 ? 5.809 -6.992 -4.738 1 98.5 108 ILE B O 1
ATOM 1963 N N . ALA B 1 109 ? 5.48 -5.82 -6.609 1 98.44 109 ALA B N 1
ATOM 1964 C CA . ALA B 1 109 ? 6.898 -5.848 -6.973 1 98.44 109 ALA B CA 1
ATOM 1965 C C . ALA B 1 109 ? 7.746 -5.152 -5.914 1 98.44 109 ALA B C 1
ATOM 1967 O O . ALA B 1 109 ? 8.82 -5.641 -5.551 1 98.44 109 ALA B O 1
ATOM 1968 N N . ALA B 1 110 ? 7.289 -4.043 -5.438 1 98.69 110 ALA B N 1
ATOM 1969 C CA . ALA B 1 110 ? 7.988 -3.293 -4.398 1 98.69 110 ALA B CA 1
ATOM 1970 C C . ALA B 1 110 ? 8.141 -4.129 -3.129 1 98.69 110 ALA B C 1
ATOM 1972 O O . ALA B 1 110 ? 9.164 -4.043 -2.443 1 98.69 110 ALA B O 1
ATOM 1973 N N . THR B 1 111 ? 7.109 -4.895 -2.768 1 98.75 111 THR B N 1
ATOM 1974 C CA . THR B 1 111 ? 7.16 -5.773 -1.603 1 98.75 111 THR B CA 1
ATOM 1975 C C . THR B 1 111 ? 8.273 -6.809 -1.753 1 98.75 111 THR B C 1
ATOM 1977 O O . THR B 1 111 ? 9.078 -7 -0.84 1 98.75 111 THR B O 1
ATOM 1980 N N . ALA B 1 112 ? 8.312 -7.418 -2.928 1 98.75 112 ALA B N 1
ATOM 1981 C CA . ALA B 1 112 ? 9.375 -8.391 -3.18 1 98.75 112 ALA B CA 1
ATOM 1982 C C . ALA B 1 112 ? 10.75 -7.727 -3.096 1 98.75 112 ALA B C 1
ATOM 1984 O O . ALA B 1 112 ? 11.672 -8.266 -2.469 1 98.75 112 ALA B O 1
ATOM 1985 N N . LEU B 1 113 ? 10.883 -6.609 -3.678 1 98.44 113 LEU B N 1
ATOM 1986 C CA . LEU B 1 113 ? 12.148 -5.879 -3.727 1 98.44 113 LEU B CA 1
ATOM 1987 C C . LEU B 1 113 ? 12.609 -5.496 -2.324 1 98.44 113 LEU B C 1
ATOM 1989 O O . LEU B 1 113 ? 13.766 -5.738 -1.956 1 98.44 113 LEU B O 1
ATOM 1993 N N . ALA B 1 114 ? 11.734 -4.941 -1.552 1 98.44 114 ALA B N 1
ATOM 1994 C CA . ALA B 1 114 ? 12.062 -4.461 -0.213 1 98.44 114 ALA B CA 1
ATOM 1995 C C . ALA B 1 114 ? 12.484 -5.613 0.694 1 98.44 114 ALA B C 1
ATOM 1997 O O . ALA B 1 114 ? 13.328 -5.441 1.577 1 98.44 114 ALA B O 1
ATOM 1998 N N . ARG B 1 115 ? 11.953 -6.773 0.457 1 98.31 115 ARG B N 1
ATOM 1999 C CA . ARG B 1 115 ? 12.195 -7.918 1.329 1 98.31 115 ARG B CA 1
ATOM 2000 C C . ARG B 1 115 ? 13.305 -8.805 0.769 1 98.31 115 ARG B C 1
ATOM 2002 O O . ARG B 1 115 ? 13.703 -9.781 1.405 1 98.31 115 ARG B O 1
ATOM 2009 N N . GLY B 1 116 ? 13.742 -8.5 -0.404 1 98.12 116 GLY B N 1
ATOM 2010 C CA . GLY B 1 116 ? 14.75 -9.312 -1.057 1 98.12 116 GLY B CA 1
ATOM 2011 C C . GLY B 1 116 ? 14.227 -10.664 -1.516 1 98.12 116 GLY B C 1
ATOM 2012 O O . GLY B 1 116 ? 14.945 -11.664 -1.478 1 98.12 116 GLY B O 1
ATOM 2013 N N . TRP B 1 117 ? 12.961 -10.734 -1.805 1 98.62 117 TRP B N 1
ATOM 2014 C CA . TRP B 1 117 ? 12.328 -11.969 -2.271 1 98.62 117 TRP B CA 1
ATOM 2015 C C . TRP B 1 117 ? 12.281 -12.008 -3.795 1 98.62 117 TRP B C 1
ATOM 2017 O O . TRP B 1 117 ? 12.438 -10.984 -4.457 1 98.62 117 TRP B O 1
ATOM 2027 N N . THR B 1 118 ? 12.133 -13.172 -4.344 1 98.56 118 THR B N 1
ATOM 2028 C CA . THR B 1 118 ? 11.883 -13.344 -5.77 1 98.56 118 THR B CA 1
ATOM 2029 C C . THR B 1 118 ? 10.391 -13.305 -6.066 1 98.56 118 THR B C 1
ATOM 2031 O O . THR B 1 118 ? 9.609 -14.039 -5.449 1 98.56 118 THR B O 1
ATOM 2034 N N . LEU B 1 119 ? 10.047 -12.43 -6.969 1 98.69 119 LEU B N 1
ATOM 2035 C CA . LEU B 1 119 ? 8.664 -12.352 -7.414 1 98.69 119 LEU B CA 1
ATOM 2036 C C . LEU B 1 119 ? 8.367 -13.414 -8.469 1 98.69 119 LEU B C 1
ATOM 2038 O O . LEU B 1 119 ? 9.062 -13.492 -9.484 1 98.69 119 LEU B O 1
ATOM 2042 N N . VAL B 1 120 ? 7.375 -14.25 -8.18 1 98.69 120 VAL B N 1
ATOM 2043 C CA . VAL B 1 120 ? 7.016 -15.32 -9.102 1 98.69 120 VAL B CA 1
ATOM 2044 C C . VAL B 1 120 ? 5.762 -14.93 -9.883 1 98.69 120 VAL B C 1
ATOM 2046 O O . VAL B 1 120 ? 4.691 -14.742 -9.305 1 98.69 120 VAL B O 1
ATOM 2049 N N . SER B 1 121 ? 5.961 -14.797 -11.133 1 98.31 121 SER B N 1
ATOM 2050 C CA . SER B 1 121 ? 4.887 -14.312 -11.992 1 98.31 121 SER B CA 1
ATOM 2051 C C . SER B 1 121 ? 5.066 -14.797 -13.43 1 98.31 121 SER B C 1
ATOM 2053 O O . SER B 1 121 ? 6.184 -15.117 -13.844 1 98.31 121 SER B O 1
ATOM 2055 N N . ARG B 1 122 ? 3.914 -14.773 -14.133 1 96.5 122 ARG B N 1
ATOM 2056 C CA . ARG B 1 122 ? 3.984 -15.031 -15.57 1 96.5 122 ARG B CA 1
ATOM 2057 C C . ARG B 1 122 ? 4.375 -13.773 -16.344 1 96.5 122 ARG B C 1
ATOM 2059 O O . ARG B 1 122 ? 4.82 -13.852 -17.484 1 96.5 122 ARG B O 1
ATOM 2066 N N . ASN B 1 123 ? 4.133 -12.633 -15.781 1 94.56 123 ASN B N 1
ATOM 2067 C CA . ASN B 1 123 ? 4.375 -11.344 -16.422 1 94.56 123 ASN B CA 1
ATOM 2068 C C . ASN B 1 123 ? 5.766 -10.805 -16.094 1 94.56 123 ASN B C 1
ATOM 2070 O O . ASN B 1 123 ? 5.906 -9.711 -15.562 1 94.56 123 ASN B O 1
ATOM 2074 N N . VAL B 1 124 ? 6.785 -11.453 -16.578 1 95.19 124 VAL B N 1
ATOM 2075 C CA . VAL B 1 124 ? 8.164 -11.211 -16.156 1 95.19 124 VAL B CA 1
ATOM 2076 C C . VAL B 1 124 ? 8.656 -9.898 -16.766 1 95.19 124 VAL B C 1
ATOM 2078 O O . VAL B 1 124 ? 9.211 -9.055 -16.047 1 95.19 124 VAL B O 1
ATOM 2081 N N . LYS B 1 125 ? 8.461 -9.688 -18.047 1 92 125 LYS B N 1
ATOM 2082 C CA . LYS B 1 125 ? 8.984 -8.516 -18.734 1 92 125 LYS B CA 1
ATOM 2083 C C . LYS B 1 125 ? 8.422 -7.23 -18.141 1 92 125 LYS B C 1
ATOM 2085 O O . LYS B 1 125 ? 9.164 -6.289 -17.844 1 92 125 LYS B O 1
ATOM 2090 N N . HIS B 1 126 ? 7.184 -7.281 -17.906 1 91.94 126 HIS B N 1
ATOM 2091 C CA . HIS B 1 126 ? 6.461 -6.129 -17.375 1 91.94 126 HIS B CA 1
ATOM 2092 C C . HIS B 1 126 ? 6.918 -5.793 -15.961 1 91.94 126 HIS B C 1
ATOM 2094 O O . HIS B 1 126 ? 7.191 -4.629 -15.656 1 91.94 126 HIS B O 1
ATOM 2100 N N . LEU B 1 127 ? 7.152 -6.789 -15.133 1 96.25 127 LEU B N 1
ATOM 2101 C CA . LEU B 1 127 ? 7.461 -6.602 -13.719 1 96.25 127 LEU B CA 1
ATOM 2102 C C . LEU B 1 127 ? 8.953 -6.371 -13.516 1 96.25 127 LEU B C 1
ATOM 2104 O O . LEU B 1 127 ? 9.367 -5.766 -12.516 1 96.25 127 LEU B O 1
ATOM 2108 N N . ALA B 1 128 ? 9.711 -6.789 -14.469 1 94.5 128 ALA B N 1
ATOM 2109 C CA . ALA B 1 128 ? 11.156 -6.613 -14.359 1 94.5 128 ALA B CA 1
ATOM 2110 C C . ALA B 1 128 ? 11.539 -5.137 -14.438 1 94.5 128 ALA B C 1
ATOM 2112 O O . ALA B 1 128 ? 12.586 -4.734 -13.93 1 94.5 128 ALA B O 1
ATOM 2113 N N . ARG B 1 129 ? 10.703 -4.352 -15 1 95.62 129 ARG B N 1
ATOM 2114 C CA . ARG B 1 129 ? 10.938 -2.914 -15.094 1 95.62 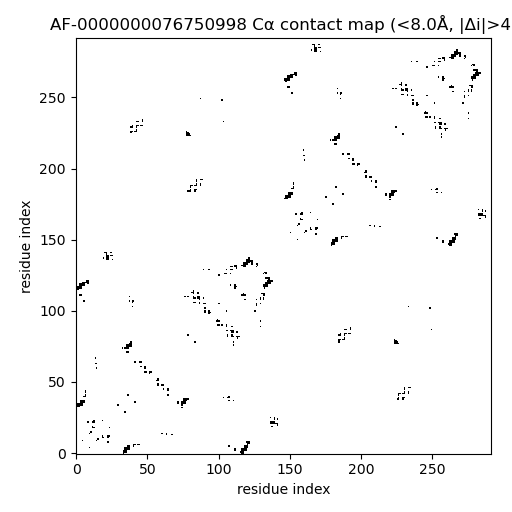129 ARG B CA 1
ATOM 2115 C C . ARG B 1 129 ? 10.969 -2.273 -13.703 1 95.62 129 ARG B C 1
ATOM 2117 O O . ARG B 1 129 ? 11.461 -1.154 -13.547 1 95.62 129 ARG B O 1
ATOM 2124 N N . THR B 1 130 ? 10.492 -2.926 -12.688 1 96.69 130 THR B N 1
ATOM 2125 C CA . THR B 1 130 ? 10.43 -2.387 -11.336 1 96.69 130 THR B CA 1
ATOM 2126 C C . THR B 1 130 ? 11.766 -2.564 -10.617 1 96.69 130 THR B C 1
ATOM 2128 O O . THR B 1 130 ? 12 -1.948 -9.578 1 96.69 130 THR B O 1
ATOM 2131 N N . GLY B 1 131 ? 12.633 -3.434 -11.141 1 96.5 131 GLY B N 1
ATOM 2132 C CA . GLY B 1 131 ? 13.883 -3.758 -10.469 1 96.5 131 GLY B CA 1
ATOM 2133 C C . GLY B 1 131 ? 13.789 -5.004 -9.609 1 96.5 131 GLY B C 1
ATOM 2134 O O . GLY B 1 131 ? 14.797 -5.484 -9.094 1 96.5 131 GLY B O 1
ATOM 2135 N N . ALA B 1 132 ? 12.609 -5.551 -9.438 1 97.5 132 ALA B N 1
ATOM 2136 C CA . ALA B 1 132 ? 12.453 -6.773 -8.656 1 97.5 132 ALA B CA 1
ATOM 2137 C C . ALA B 1 132 ? 13.031 -7.973 -9.398 1 97.5 132 ALA B C 1
ATOM 2139 O O . ALA B 1 132 ? 13.023 -8.016 -10.633 1 97.5 132 ALA B O 1
ATOM 2140 N N . LEU B 1 133 ? 13.586 -8.945 -8.625 1 97.5 133 LEU B N 1
ATOM 2141 C CA . LEU B 1 133 ? 13.891 -10.25 -9.203 1 97.5 133 LEU B CA 1
ATOM 2142 C C . LEU B 1 133 ? 12.609 -11.016 -9.531 1 97.5 133 LEU B C 1
ATOM 2144 O O . LEU B 1 133 ? 11.773 -11.234 -8.648 1 97.5 133 LEU B O 1
ATOM 2148 N N . VAL B 1 134 ? 12.469 -11.383 -10.82 1 98.12 134 VAL B N 1
ATOM 2149 C CA . VAL B 1 134 ? 11.219 -12.016 -11.242 1 98.12 134 VAL B CA 1
ATOM 2150 C C . VAL B 1 134 ? 11.523 -13.359 -11.898 1 98.12 134 VAL B C 1
ATOM 2152 O O . VAL B 1 134 ? 12.492 -13.492 -12.648 1 98.12 134 VAL B O 1
ATOM 2155 N N . MET B 1 135 ? 10.711 -14.336 -11.594 1 97.44 135 MET B N 1
ATOM 2156 C CA . MET B 1 135 ? 10.836 -15.633 -12.242 1 97.44 135 MET B CA 1
ATOM 2157 C C . MET B 1 135 ? 9.477 -16.125 -12.75 1 97.44 135 MET B C 1
ATOM 2159 O O . MET B 1 135 ? 8.445 -15.82 -12.156 1 97.44 135 MET B O 1
ATOM 2163 N N . ASN B 1 136 ? 9.531 -16.828 -13.828 1 98.25 136 ASN B N 1
ATOM 2164 C CA . ASN B 1 136 ? 8.352 -17.422 -14.438 1 98.25 136 ASN B CA 1
ATOM 2165 C C . ASN B 1 136 ? 8.281 -18.922 -14.164 1 98.25 136 ASN B C 1
ATOM 2167 O O . ASN B 1 136 ? 9.016 -19.703 -14.758 1 98.25 136 ASN B O 1
ATOM 2171 N N . PRO B 1 137 ? 7.344 -19.297 -13.328 1 97.75 137 PRO B N 1
ATOM 2172 C CA . PRO B 1 137 ? 7.305 -20.719 -13 1 97.75 137 PRO B CA 1
ATOM 2173 C C . PRO B 1 137 ? 6.773 -21.578 -14.148 1 97.75 137 PRO B C 1
ATOM 2175 O O . PRO B 1 137 ? 6.922 -22.812 -14.125 1 97.75 137 PRO B O 1
ATOM 2178 N N . TRP B 1 138 ? 6.137 -21.016 -15.133 1 97.31 138 TRP B N 1
ATOM 2179 C CA . TRP B 1 138 ? 5.66 -21.75 -16.312 1 97.31 138 TRP B CA 1
ATOM 2180 C C . TRP B 1 138 ? 6.832 -22.297 -17.125 1 97.31 138 TRP B C 1
ATOM 2182 O O . TRP B 1 138 ? 6.648 -23.156 -17.984 1 97.31 138 TRP B O 1
ATOM 2192 N N . ASP B 1 139 ? 7.969 -21.781 -16.891 1 94.94 139 ASP B N 1
ATOM 2193 C CA . ASP B 1 139 ? 9.156 -22.203 -17.625 1 94.94 139 ASP B CA 1
ATOM 2194 C C . ASP B 1 139 ? 9.891 -23.312 -16.859 1 94.94 139 ASP B C 1
ATOM 2196 O O . ASP B 1 139 ? 10.945 -23.781 -17.312 1 94.94 139 ASP B O 1
ATOM 2200 N N . HIS B 1 140 ? 9.352 -23.688 -15.773 1 93 140 HIS B N 1
ATOM 2201 C CA . HIS B 1 140 ? 10 -24.719 -14.969 1 93 140 HIS B CA 1
ATOM 2202 C C . HIS B 1 140 ? 10.141 -26.031 -15.734 1 93 140 HIS B C 1
ATOM 2204 O O . HIS B 1 140 ? 9.172 -26.5 -16.344 1 93 140 HIS B O 1
ATOM 2210 N N . ASP B 1 141 ? 11.32 -26.531 -15.891 1 86.25 141 ASP B N 1
ATOM 2211 C CA . ASP B 1 141 ? 11.609 -27.781 -16.594 1 86.25 141 ASP B CA 1
ATOM 2212 C C . ASP B 1 141 ? 11.109 -28.984 -15.805 1 86.25 141 ASP B C 1
ATOM 2214 O O . ASP B 1 141 ? 11.555 -29.219 -14.68 1 86.25 141 ASP B O 1
ATOM 2218 N N . ILE B 1 142 ? 10.141 -29.734 -16.344 1 82.56 142 ILE B N 1
ATOM 2219 C CA . ILE B 1 142 ? 9.594 -30.906 -15.672 1 82.56 142 ILE B CA 1
ATOM 2220 C C . ILE B 1 142 ? 10.18 -32.188 -16.281 1 82.56 142 ILE B C 1
ATOM 2222 O O . ILE B 1 142 ? 9.797 -33.281 -15.914 1 82.56 142 ILE B O 1
ATOM 2226 N N . THR B 1 143 ? 10.914 -32.188 -17.359 1 71.25 143 THR B N 1
ATOM 2227 C CA . THR B 1 143 ? 11.422 -33.375 -18.031 1 71.25 143 THR B CA 1
ATOM 2228 C C . THR B 1 143 ? 12.219 -34.219 -17.062 1 71.25 143 THR B C 1
ATOM 2230 O O . THR B 1 143 ? 12.242 -35.469 -17.203 1 71.25 143 THR B O 1
ATOM 2233 N N . GLY B 1 144 ? 12.992 -33.812 -16.266 1 54.69 144 GLY B N 1
ATOM 2234 C CA . GLY B 1 144 ? 13.836 -34.781 -15.57 1 54.69 144 GLY B CA 1
ATOM 2235 C C . GLY B 1 144 ? 13.07 -35.625 -14.57 1 54.69 144 GLY B C 1
ATOM 2236 O O . GLY B 1 144 ? 13.641 -36.5 -13.922 1 54.69 144 GLY B O 1
ATOM 2237 N N . ARG B 1 145 ? 11.93 -35.344 -14.086 1 49.66 145 ARG B N 1
ATOM 2238 C CA . ARG B 1 145 ? 11.312 -36.188 -13.078 1 49.66 145 ARG B CA 1
ATOM 2239 C C . ARG B 1 145 ? 10.578 -37.344 -13.727 1 49.66 145 ARG B C 1
ATOM 2241 O O . ARG B 1 145 ? 9.711 -37.969 -13.102 1 49.66 145 ARG B O 1
ATOM 2248 N N . GLU B 1 146 ? 10.789 -37.688 -14.984 1 39.47 146 GLU B N 1
ATOM 2249 C CA . GLU B 1 146 ? 10.391 -39.031 -15.344 1 39.47 146 GLU B CA 1
ATOM 2250 C C . GLU B 1 146 ? 11.414 -40.062 -14.859 1 39.47 146 GLU B C 1
ATOM 2252 O O . GLU B 1 146 ? 12.609 -39.781 -14.828 1 39.47 146 GLU B O 1
#

Radius of gyration: 21.22 Å; Cα contacts (8 Å, |Δi|>4): 448; chains: 2; bounding box: 47×74×42 Å

Sequence (292 aa):
MNYLLDTNVIAELTTRPRPSPAVVAWARSVPAPSLYVSVVTLAEIELGIAAVLDLDRRAIFERALVGIRHEYKDRIAEIGEAEALAYLTIHKRLKSAGTPIDPPDALIAATALARGWTLVSRNVKHLARTGALVMNPWDHDITGREMNYLLDTNVIAELTTRPRPSPAVVAWARSVPAPSLYVSVVTLAEIELGIAAVLDLDRRAIFERALVGIRHEYKDRIAEIGEAEALAYLTIHKRLKSAGTPIDPPDALIAATALARGWTLVSRNVKHLARTGALVMNPWDHDITGRE

Solvent-accessible surface area (backbone atoms only — not comparable to full-atom values): 15520 Å² total; per-residue (Å²): 128,43,34,32,42,32,57,68,46,50,40,39,76,72,68,42,89,78,46,56,64,24,39,55,53,43,57,71,72,43,64,71,91,33,52,28,36,37,24,57,41,53,25,51,52,52,53,55,41,71,68,44,79,52,62,71,60,27,51,53,48,51,51,51,50,52,50,50,49,60,77,33,61,92,32,55,45,58,41,39,50,60,24,31,34,37,22,52,54,40,51,52,52,28,47,75,69,73,58,62,69,61,62,71,60,42,46,52,42,14,41,20,45,57,69,68,22,36,29,34,29,85,60,40,76,73,50,41,75,64,68,28,50,61,41,48,43,75,68,37,83,63,73,78,81,112,130,44,33,31,44,31,56,69,46,50,39,39,75,71,66,43,89,78,47,55,65,25,39,54,53,43,56,71,72,44,65,71,90,32,52,28,35,37,23,57,40,53,25,51,52,51,53,53,40,70,68,45,78,52,62,72,59,27,50,53,49,50,52,51,48,53,50,50,50,61,75,32,62,93,30,53,44,59,39,39,50,61,24,31,34,37,24,52,52,40,50,52,53,28,47,74,69,72,58,63,68,62,62,71,59,41,44,53,42,13,42,20,45,57,68,69,22,36,28,33,28,84,59,39,75,74,49,40,75,62,69,27,51,61,41,48,43,75,69,38,83,63,74,78,80,110

Nearest PDB structures (foldseek):
  2h1c-assembly1_A  TM=9.144E-01  e=4.981E-12  Neisseria gonorrhoeae
  2h1o-assembly1_A  TM=8.811E-01  e=4.703E-12  Neisseria gonorrhoeae
  3zvk-assembly1_D  TM=8.527E-01  e=6.204E-08  Rickettsia felis
  5ecw-assembly1_B  TM=8.515E-01  e=4.642E-07  Shigella flexneri
  5ecw-assembly1_A  TM=8.176E-01  e=2.612E-07  Shigella flexneri

Organism: NCBI:txid927661

InterPro domains:
  IPR002716 PIN domain [PF01850] (3-129)
  IPR022907 VapC family [MF_00265] (3-137)
  IPR029060 PIN-like domain superfamily [SSF88723] (1-138)
  IPR050556 Type II toxin-antitoxin system RNase [PTHR33653] (1-136)